Protein AF-A0A7J6QYU4-F1 (afdb_monomer_lite)

Radius of gyration: 23.73 Å; chains: 1; bounding box: 61×59×56 Å

Foldseek 3Di:
DDPVVVVVVVCVVVVLVVCLVVPADCPDDDPSVVVNCCVPPVVLVVVQVVVCVVVVNDSPVNVVSVVVCCCVPQALDCPLQVVLCCCLVVVVVVCVVPVLVPPPDPVHHNVCVVVVVVVSVVVVVVLLCQLPDDLAFDDPVCVVVLLVVQPAPVPQDDWDADPQRRGTARPCWDQDRRHRTIGHVDDHQDSNSSGD

Sequence (196 aa):
MNFFVAVGIYLAVVGFGMAVFLLGKSDGNSVFDRVYRAATEYVPNAIKFVLRILCCGSDRGGVALDSAWNYTCNEANPIVQIVYLSLVVGGYFLYVIFGYPLLPNTYLGEYHKYVGFLVFVLCIYTFAAASITDPGIITKRNVHAISKIYPMDEILFHEKECSTCKQPKPARSKHCSLCNCCVARFDHHCVWINNC

Structure (mmCIF, N/CA/C/O backbone):
data_AF-A0A7J6QYU4-F1
#
_entry.id   AF-A0A7J6QYU4-F1
#
loop_
_atom_site.group_PDB
_atom_site.id
_atom_site.type_symbol
_atom_site.label_atom_id
_atom_site.label_alt_id
_atom_site.label_comp_id
_atom_site.label_asym_id
_atom_site.label_entity_id
_atom_site.label_seq_id
_atom_site.pdbx_PDB_ins_code
_atom_site.Cartn_x
_atom_site.Cartn_y
_atom_site.Cartn_z
_atom_site.occupancy
_atom_site.B_iso_or_equiv
_atom_site.auth_seq_id
_atom_site.auth_comp_id
_atom_site.auth_asym_id
_atom_site.auth_atom_id
_atom_site.pdbx_PDB_model_num
ATOM 1 N N . MET A 1 1 ? 33.508 11.961 -4.824 1.00 68.56 1 MET A N 1
ATOM 2 C CA . MET A 1 1 ? 33.127 10.736 -4.084 1.00 68.56 1 MET A CA 1
ATOM 3 C C . MET A 1 1 ? 32.991 9.611 -5.100 1.00 68.56 1 MET A C 1
ATOM 5 O O . MET A 1 1 ? 32.324 9.831 -6.100 1.00 68.56 1 MET A O 1
ATOM 9 N N . ASN A 1 2 ? 33.681 8.476 -4.927 1.00 92.31 2 ASN A N 1
ATOM 10 C CA . ASN A 1 2 ? 33.598 7.351 -5.873 1.00 92.31 2 ASN A CA 1
ATOM 11 C C . ASN A 1 2 ? 32.141 6.848 -5.939 1.00 92.31 2 ASN A C 1
ATOM 13 O O . ASN A 1 2 ? 31.494 6.759 -4.897 1.00 92.31 2 ASN A O 1
ATOM 17 N N . PHE A 1 3 ? 31.636 6.537 -7.137 1.00 89.31 3 PHE A N 1
ATOM 18 C CA . PHE A 1 3 ? 30.294 5.987 -7.356 1.00 89.31 3 PHE A CA 1
ATOM 19 C C . PHE A 1 3 ? 29.972 4.840 -6.387 1.00 89.31 3 PHE A C 1
ATOM 21 O O . PHE A 1 3 ? 28.932 4.863 -5.736 1.00 89.31 3 PHE A O 1
ATOM 28 N N . PHE A 1 4 ? 30.905 3.906 -6.185 1.00 91.12 4 PHE A N 1
ATOM 29 C CA . PHE A 1 4 ? 30.718 2.789 -5.254 1.00 91.12 4 PHE A CA 1
ATOM 30 C C . PHE A 1 4 ? 30.610 3.228 -3.791 1.00 91.12 4 PHE A C 1
ATOM 32 O O . PHE A 1 4 ? 29.839 2.652 -3.030 1.00 91.12 4 PHE A O 1
ATOM 39 N N . VAL A 1 5 ? 31.335 4.279 -3.401 1.00 93.62 5 VAL A N 1
ATOM 40 C CA . VAL A 1 5 ? 31.237 4.858 -2.052 1.00 93.62 5 VAL A CA 1
ATOM 41 C C . VAL A 1 5 ? 29.887 5.553 -1.874 1.00 93.62 5 VAL A C 1
ATOM 43 O O . VAL A 1 5 ? 29.252 5.383 -0.840 1.00 93.62 5 VAL A O 1
ATOM 46 N N . ALA A 1 6 ? 29.409 6.276 -2.891 1.00 90.50 6 ALA A N 1
ATOM 47 C CA . ALA A 1 6 ? 28.094 6.912 -2.855 1.00 90.50 6 ALA A CA 1
ATOM 48 C C . ALA A 1 6 ? 26.962 5.874 -2.752 1.00 90.50 6 ALA A C 1
ATOM 50 O O . ALA A 1 6 ? 26.068 6.026 -1.922 1.00 90.50 6 ALA A O 1
ATOM 51 N N . VAL A 1 7 ? 27.037 4.793 -3.537 1.00 90.69 7 VAL A N 1
ATOM 52 C CA . VAL A 1 7 ? 26.085 3.672 -3.471 1.00 90.69 7 VAL A CA 1
ATOM 53 C C . VAL A 1 7 ? 26.148 2.980 -2.108 1.00 90.69 7 VAL A C 1
ATOM 55 O O . VAL A 1 7 ? 25.107 2.735 -1.505 1.00 90.69 7 VAL A O 1
ATOM 58 N N . GLY A 1 8 ? 27.348 2.712 -1.585 1.00 93.62 8 GLY A N 1
ATOM 59 C CA . GLY A 1 8 ? 27.522 2.098 -0.267 1.00 93.62 8 GLY A CA 1
ATOM 60 C C . GLY A 1 8 ? 26.913 2.934 0.861 1.00 93.62 8 GLY A C 1
ATOM 61 O O . GLY A 1 8 ? 26.185 2.400 1.695 1.00 93.62 8 GLY A O 1
ATOM 62 N N . ILE A 1 9 ? 27.142 4.252 0.850 1.00 93.12 9 ILE A N 1
ATOM 63 C CA . ILE A 1 9 ? 26.532 5.179 1.815 1.00 93.12 9 ILE A CA 1
ATOM 64 C C . ILE A 1 9 ? 25.008 5.181 1.669 1.00 93.12 9 ILE A C 1
ATOM 66 O O . ILE A 1 9 ? 24.307 5.077 2.671 1.00 93.12 9 ILE A O 1
ATOM 70 N N . TYR A 1 10 ? 24.488 5.259 0.443 1.00 91.19 10 TYR A N 1
ATOM 71 C CA . TYR A 1 10 ? 23.047 5.244 0.195 1.00 91.19 10 TYR A CA 1
ATOM 72 C C . TYR A 1 10 ? 22.385 3.978 0.750 1.00 91.19 10 TYR A C 1
ATOM 74 O O . TYR A 1 10 ? 21.425 4.073 1.514 1.00 91.19 10 TYR A O 1
ATOM 82 N N . LEU A 1 11 ? 22.926 2.799 0.427 1.00 91.75 11 LEU A N 1
ATOM 83 C CA . LEU A 1 11 ? 22.394 1.523 0.907 1.00 91.75 11 LEU A CA 1
ATOM 84 C C . LEU A 1 11 ? 22.469 1.412 2.432 1.00 91.75 11 LEU A C 1
ATOM 86 O O . LEU A 1 11 ? 21.521 0.930 3.047 1.00 91.75 11 LEU A O 1
ATOM 90 N N . ALA A 1 12 ? 23.553 1.889 3.048 1.00 92.56 12 ALA A N 1
ATOM 91 C CA . ALA A 1 12 ? 23.685 1.899 4.501 1.00 92.56 12 ALA A CA 1
ATOM 92 C C . ALA A 1 12 ? 22.648 2.820 5.164 1.00 92.56 12 ALA A C 1
ATOM 94 O O . ALA A 1 12 ? 22.005 2.417 6.130 1.00 92.56 12 ALA A O 1
ATOM 95 N N . VAL A 1 13 ? 22.447 4.031 4.633 1.00 91.19 13 VAL A N 1
ATOM 96 C CA . VAL A 1 13 ? 21.488 5.008 5.176 1.00 91.19 13 VAL A CA 1
ATOM 97 C C . VAL A 1 13 ? 20.051 4.521 5.005 1.00 91.19 13 VAL A C 1
ATOM 99 O O . VAL A 1 13 ? 19.292 4.508 5.974 1.00 91.19 13 VAL A O 1
ATOM 102 N N . VAL A 1 14 ? 19.677 4.085 3.800 1.00 89.56 14 VAL A N 1
ATOM 103 C CA . VAL A 1 14 ? 18.327 3.571 3.522 1.00 89.56 14 VAL A CA 1
ATOM 104 C C . VAL A 1 14 ? 18.070 2.291 4.309 1.00 89.56 14 VAL A C 1
ATOM 106 O O . VAL A 1 14 ? 17.034 2.176 4.960 1.00 89.56 14 VAL A O 1
ATOM 109 N N . GLY A 1 15 ? 19.026 1.361 4.313 1.00 88.62 15 GLY A N 1
ATOM 110 C CA . GLY A 1 15 ? 18.924 0.109 5.057 1.00 88.62 15 GLY A CA 1
ATOM 111 C C . GLY A 1 15 ? 18.778 0.338 6.561 1.00 88.62 15 GLY A C 1
ATOM 112 O O . GLY A 1 15 ? 17.909 -0.267 7.187 1.00 88.62 15 GLY A O 1
ATOM 113 N N . PHE A 1 16 ? 19.561 1.256 7.139 1.00 92.00 16 PHE A N 1
ATOM 114 C CA . PHE A 1 16 ? 19.421 1.627 8.547 1.00 92.00 16 PHE A CA 1
ATOM 115 C C . PHE A 1 16 ? 18.063 2.278 8.830 1.00 92.00 16 PHE A C 1
ATOM 117 O O . PHE A 1 16 ? 17.404 1.900 9.795 1.00 92.00 16 PHE A O 1
ATOM 124 N N . GLY A 1 17 ? 17.607 3.200 7.977 1.00 89.88 17 GLY A N 1
ATOM 125 C CA . GLY A 1 17 ? 16.287 3.821 8.108 1.00 89.88 17 GLY A CA 1
ATOM 126 C C . GLY A 1 17 ? 15.156 2.791 8.088 1.00 89.88 17 GLY A C 1
ATOM 127 O O . GLY A 1 17 ? 14.310 2.788 8.980 1.00 89.88 17 GLY A O 1
ATOM 128 N N . MET A 1 18 ? 15.177 1.859 7.131 1.00 86.62 18 MET A N 1
ATOM 129 C CA . MET A 1 18 ? 14.211 0.757 7.084 1.00 86.62 18 MET A CA 1
ATOM 130 C C . MET A 1 18 ? 14.275 -0.106 8.348 1.00 86.62 18 MET A C 1
ATOM 132 O O . MET A 1 18 ? 13.235 -0.416 8.920 1.00 86.62 18 MET A O 1
ATOM 136 N N . ALA A 1 19 ? 15.475 -0.453 8.822 1.00 88.00 19 ALA A N 1
ATOM 137 C CA . ALA A 1 19 ? 15.639 -1.230 10.049 1.00 88.00 19 ALA A CA 1
ATOM 138 C C . ALA A 1 19 ? 15.063 -0.506 11.278 1.00 88.00 19 ALA A C 1
ATOM 140 O O . ALA A 1 19 ? 14.409 -1.144 12.098 1.00 88.00 19 ALA A O 1
ATOM 141 N N . VAL A 1 20 ? 15.239 0.816 11.386 1.00 93.00 20 VAL A N 1
ATOM 142 C CA . VAL A 1 20 ? 14.640 1.626 12.460 1.00 93.00 20 VAL A CA 1
ATOM 143 C C . VAL A 1 20 ? 13.115 1.528 12.446 1.00 93.00 20 VAL A C 1
ATOM 145 O O . VAL A 1 20 ? 12.528 1.279 13.493 1.00 93.00 20 VAL A O 1
ATOM 148 N N . PHE A 1 21 ? 12.463 1.686 11.291 1.00 88.00 21 PHE A N 1
ATOM 149 C CA . PHE A 1 21 ? 10.996 1.641 11.216 1.00 88.00 21 PHE A CA 1
ATOM 150 C C . PHE A 1 21 ? 10.411 0.225 11.305 1.00 88.00 21 PHE A C 1
ATOM 152 O O . PHE A 1 21 ? 9.268 0.072 11.723 1.00 88.00 21 PHE A O 1
ATOM 159 N N . LEU A 1 22 ? 11.174 -0.808 10.933 1.00 86.00 22 LEU A N 1
ATOM 160 C CA . LEU A 1 22 ? 10.732 -2.203 11.025 1.00 86.00 22 LEU A CA 1
ATOM 161 C C . LEU A 1 22 ? 10.951 -2.815 12.413 1.00 86.00 22 LEU A C 1
ATOM 163 O O . LEU A 1 22 ? 10.164 -3.659 12.835 1.00 86.00 22 LEU A O 1
ATOM 167 N N . LEU A 1 23 ? 12.036 -2.443 13.098 1.00 89.94 23 LEU A N 1
ATOM 168 C CA . LEU A 1 23 ? 12.455 -3.072 14.357 1.00 89.94 23 LEU A CA 1
ATOM 169 C C . LEU A 1 23 ? 12.266 -2.174 15.582 1.00 89.94 23 LEU A C 1
ATOM 171 O O . LEU A 1 23 ? 12.275 -2.686 16.702 1.00 89.94 23 LEU A O 1
ATOM 175 N N . GLY A 1 24 ? 12.132 -0.862 15.385 1.00 91.06 24 GLY A N 1
ATOM 176 C CA . GLY A 1 24 ? 12.000 0.109 16.462 1.00 91.06 24 GLY A CA 1
ATOM 177 C C . GLY A 1 24 ? 10.678 -0.018 17.214 1.00 91.06 24 GLY A C 1
ATOM 178 O O . GLY A 1 24 ? 9.615 -0.221 16.627 1.00 91.06 24 GLY A O 1
ATOM 179 N N . LYS A 1 25 ? 10.753 0.120 18.536 1.00 90.62 25 LYS A N 1
ATOM 180 C CA . LYS A 1 25 ? 9.616 0.085 19.458 1.00 90.62 25 LYS A CA 1
ATOM 181 C C . LYS A 1 25 ? 9.556 1.362 20.286 1.00 90.62 25 LYS A C 1
ATOM 183 O O . LYS A 1 25 ? 10.588 1.912 20.674 1.00 90.62 25 LYS A O 1
ATOM 188 N N . SER A 1 26 ? 8.347 1.806 20.620 1.00 90.81 26 SER A N 1
ATOM 189 C CA . SER A 1 26 ? 8.141 2.990 21.466 1.00 90.81 26 SER A CA 1
ATOM 190 C C . SER A 1 26 ? 8.557 2.763 22.923 1.00 90.81 26 SER A C 1
ATOM 192 O O . SER A 1 26 ? 8.977 3.704 23.588 1.00 90.81 26 SER A O 1
ATOM 194 N N . ASP A 1 27 ? 8.535 1.528 23.420 1.00 91.44 27 ASP A N 1
ATOM 195 C CA . ASP A 1 27 ? 8.868 1.163 24.805 1.00 91.44 27 ASP A CA 1
ATOM 196 C C . ASP A 1 27 ? 10.271 0.544 24.973 1.00 91.44 27 ASP A C 1
ATOM 198 O O . ASP A 1 27 ? 10.720 0.296 26.092 1.00 91.44 27 ASP A O 1
ATOM 202 N N . GLY A 1 28 ? 11.000 0.328 23.875 1.00 91.44 28 GLY A N 1
ATOM 203 C CA . GLY A 1 28 ? 12.321 -0.302 23.892 1.00 91.44 28 GLY A CA 1
ATOM 204 C C . GLY A 1 28 ? 13.477 0.643 24.262 1.00 91.44 28 GLY A C 1
ATOM 205 O O . GLY A 1 28 ? 13.309 1.849 24.451 1.00 91.44 28 GLY A O 1
ATOM 206 N N . ASN A 1 29 ? 14.700 0.119 24.364 1.00 93.94 29 ASN A N 1
ATOM 207 C CA . ASN A 1 29 ? 15.892 0.911 24.721 1.00 93.94 29 ASN A CA 1
ATOM 208 C C . ASN A 1 29 ? 17.098 0.689 23.789 1.00 93.94 29 ASN A C 1
ATOM 210 O O . ASN A 1 29 ? 18.198 1.177 24.063 1.00 93.94 29 ASN A O 1
ATOM 214 N N . SER A 1 30 ? 16.914 -0.035 22.687 1.00 95.12 30 SER A N 1
ATOM 215 C CA . SER A 1 30 ? 17.951 -0.212 21.672 1.00 95.12 30 SER A CA 1
ATOM 216 C C . SER A 1 30 ? 18.231 1.092 20.914 1.00 95.12 30 SER A C 1
ATOM 218 O O . SER A 1 30 ? 17.488 2.073 21.008 1.00 95.12 30 SER A O 1
ATOM 220 N N . VAL A 1 31 ? 19.313 1.107 20.128 1.00 93.38 31 VAL A N 1
ATOM 221 C CA . VAL A 1 31 ? 19.608 2.231 19.224 1.00 93.38 31 VAL A CA 1
ATOM 222 C C . VAL A 1 31 ? 18.448 2.454 18.251 1.00 93.38 31 VAL A C 1
ATOM 224 O O . VAL A 1 31 ? 18.042 3.597 18.053 1.00 93.38 31 VAL A O 1
ATOM 227 N N . PHE A 1 32 ? 17.865 1.378 17.713 1.00 93.81 32 PHE A N 1
ATOM 228 C CA . PHE A 1 32 ? 16.707 1.455 16.822 1.00 93.81 32 PHE A CA 1
ATOM 229 C C . PHE A 1 32 ? 15.504 2.103 17.515 1.00 93.81 32 PHE A C 1
ATOM 231 O O . PHE A 1 32 ? 14.917 3.018 16.952 1.00 93.81 32 PHE A O 1
ATOM 238 N N . ASP A 1 33 ? 15.207 1.722 18.760 1.00 93.69 33 ASP A N 1
ATOM 239 C CA . ASP A 1 33 ? 14.080 2.273 19.535 1.00 93.69 33 ASP A CA 1
ATOM 240 C C . ASP A 1 33 ? 14.244 3.773 19.808 1.00 93.69 33 ASP A C 1
ATOM 242 O O . ASP A 1 33 ? 13.297 4.553 19.710 1.00 93.69 33 ASP A O 1
ATOM 246 N N . ARG A 1 34 ? 15.471 4.206 20.125 1.00 94.88 34 ARG A N 1
ATOM 247 C CA . ARG A 1 34 ? 15.771 5.625 20.367 1.00 94.88 34 ARG A CA 1
ATOM 248 C C . ARG A 1 34 ? 15.612 6.461 19.103 1.00 94.88 34 ARG A C 1
ATOM 250 O O . ARG A 1 34 ? 15.027 7.539 19.174 1.00 94.88 34 ARG A O 1
ATOM 257 N N . VAL A 1 35 ? 16.122 5.978 17.968 1.00 94.69 35 VAL A N 1
ATOM 258 C CA . VAL A 1 35 ? 15.983 6.683 16.684 1.00 94.69 35 VAL A CA 1
ATOM 259 C C . VAL A 1 35 ? 14.524 6.672 16.227 1.00 94.69 35 VAL A C 1
ATOM 261 O O . VAL A 1 35 ? 14.035 7.700 15.764 1.00 94.69 35 VAL A O 1
ATOM 264 N N . TYR A 1 36 ? 13.810 5.563 16.433 1.00 94.31 36 TYR A N 1
ATOM 265 C CA . TYR A 1 36 ? 12.381 5.449 16.161 1.00 94.31 36 TYR A CA 1
ATOM 266 C C . TYR A 1 36 ? 11.588 6.508 16.934 1.00 94.31 36 TYR A C 1
ATOM 268 O O . TYR A 1 36 ? 10.969 7.361 16.306 1.00 94.31 36 TYR A O 1
ATOM 276 N N . ARG A 1 37 ? 11.706 6.564 18.270 1.00 94.62 37 ARG A N 1
ATOM 277 C CA . ARG A 1 37 ? 11.041 7.599 19.086 1.00 94.62 37 ARG A CA 1
ATOM 278 C C . ARG A 1 37 ? 11.448 9.015 18.704 1.00 94.62 37 ARG A C 1
ATOM 280 O O . ARG A 1 37 ? 10.613 9.918 18.691 1.00 94.62 37 ARG A O 1
ATOM 287 N N . ALA A 1 38 ? 12.724 9.233 18.388 1.00 94.44 38 ALA A N 1
ATOM 288 C CA . ALA A 1 38 ? 13.166 10.540 17.924 1.00 94.44 38 ALA A CA 1
ATOM 289 C C . ALA A 1 38 ? 12.401 10.958 16.659 1.00 94.44 38 ALA A C 1
ATOM 291 O O . ALA A 1 38 ? 11.909 12.083 16.596 1.00 94.44 38 ALA A O 1
ATOM 292 N N . ALA A 1 39 ? 12.242 10.043 15.700 1.00 91.81 39 ALA A N 1
ATOM 293 C CA . ALA A 1 39 ? 11.539 10.291 14.447 1.00 91.81 39 ALA A CA 1
ATOM 294 C C . ALA A 1 39 ? 10.010 10.388 14.605 1.00 91.81 39 ALA A C 1
ATOM 296 O O . ALA A 1 39 ? 9.396 11.234 13.958 1.00 91.81 39 ALA A O 1
ATOM 297 N N . THR A 1 40 ? 9.392 9.552 15.443 1.00 91.38 40 THR A N 1
ATOM 298 C CA . THR A 1 40 ? 7.924 9.424 15.528 1.00 91.38 40 THR A CA 1
ATOM 299 C C . THR A 1 40 ? 7.288 10.221 16.662 1.00 91.38 40 THR A C 1
ATOM 301 O O . THR A 1 40 ? 6.091 10.485 16.614 1.00 91.38 40 THR A O 1
ATOM 304 N N . GLU A 1 41 ? 8.052 10.623 17.680 1.00 91.56 41 GLU A N 1
ATOM 305 C CA . GLU A 1 41 ? 7.530 11.334 18.855 1.00 91.56 41 GLU A CA 1
ATOM 306 C C . GLU A 1 41 ? 8.223 12.686 19.052 1.00 91.56 41 GLU A C 1
ATOM 308 O O . GLU A 1 41 ? 7.564 13.728 19.071 1.00 91.56 41 GLU A O 1
ATOM 313 N N . TYR A 1 42 ? 9.554 12.706 19.182 1.00 94.56 42 TYR A N 1
ATOM 314 C CA . TYR A 1 42 ? 10.267 13.925 19.586 1.00 94.56 42 TYR A CA 1
ATOM 315 C C . TYR A 1 42 ? 10.287 14.987 18.486 1.00 94.56 42 TYR A C 1
ATOM 317 O O . TYR A 1 42 ? 9.973 16.145 18.761 1.00 94.56 42 TYR A O 1
ATOM 325 N N . VAL A 1 43 ? 10.610 14.607 17.245 1.00 93.88 43 VAL A N 1
ATOM 326 C CA . VAL A 1 43 ? 10.620 15.533 16.103 1.00 93.88 43 VAL A CA 1
ATOM 327 C C . VAL A 1 43 ? 9.222 16.112 15.841 1.00 93.88 43 VAL A C 1
ATOM 329 O O . VAL A 1 43 ? 9.110 17.340 15.817 1.00 93.88 43 VAL A O 1
ATOM 332 N N . PRO A 1 44 ? 8.140 15.313 15.729 1.00 92.81 44 PRO A N 1
ATOM 333 C CA . PRO A 1 44 ? 6.792 15.857 15.581 1.00 92.81 44 PRO A CA 1
ATOM 334 C C . PRO A 1 44 ? 6.401 16.807 16.717 1.00 92.81 44 PRO A C 1
ATOM 336 O O . PRO A 1 44 ? 5.899 17.897 16.450 1.00 92.81 44 PRO A O 1
ATOM 339 N N . ASN A 1 45 ? 6.685 16.461 17.977 1.00 94.12 45 ASN A N 1
ATOM 340 C CA . ASN A 1 45 ? 6.364 17.330 19.114 1.00 94.12 45 ASN A CA 1
ATOM 341 C C . ASN A 1 45 ? 7.170 18.638 19.113 1.00 94.12 45 ASN A C 1
ATOM 343 O O . ASN A 1 45 ? 6.617 19.696 19.420 1.00 94.12 45 ASN A O 1
ATOM 347 N N . ALA A 1 46 ? 8.444 18.599 18.712 1.00 95.00 46 ALA A N 1
ATOM 348 C CA . ALA A 1 46 ? 9.251 19.802 18.532 1.00 95.00 46 ALA A CA 1
ATOM 349 C C . ALA A 1 46 ? 8.684 20.699 17.418 1.00 95.00 46 ALA A C 1
ATOM 351 O O . ALA A 1 46 ? 8.570 21.910 17.607 1.00 95.00 46 ALA A O 1
ATOM 352 N N . ILE A 1 47 ? 8.250 20.114 16.294 1.00 94.19 47 ILE A N 1
ATOM 353 C CA . ILE A 1 47 ? 7.587 20.852 15.207 1.00 94.19 47 ILE A CA 1
ATOM 354 C C . ILE A 1 47 ? 6.304 21.515 15.719 1.00 94.19 47 ILE A C 1
ATOM 356 O O . ILE A 1 47 ? 6.106 22.707 15.484 1.00 94.19 47 ILE A O 1
ATOM 360 N N . LYS A 1 48 ? 5.458 20.795 16.468 1.00 94.56 48 LYS A N 1
ATOM 361 C CA . LYS A 1 48 ? 4.241 21.371 17.072 1.00 94.56 48 LYS A CA 1
ATOM 362 C C . LYS A 1 48 ? 4.560 22.543 17.995 1.00 94.56 48 LYS A C 1
ATOM 364 O O . LYS A 1 48 ? 3.890 23.570 17.925 1.00 94.56 48 LYS A O 1
ATOM 369 N N . PHE A 1 49 ? 5.587 22.408 18.834 1.00 94.00 49 PHE A N 1
ATOM 370 C CA . PHE A 1 49 ? 6.022 23.473 19.734 1.00 94.00 49 PHE A CA 1
ATOM 371 C C . PHE A 1 49 ? 6.475 24.723 18.965 1.00 94.00 49 PHE A C 1
ATOM 373 O O . PHE A 1 49 ? 6.038 25.831 19.278 1.00 94.00 49 PHE A O 1
ATOM 380 N N . VAL A 1 50 ? 7.281 24.552 17.913 1.00 94.06 50 VAL A N 1
ATOM 381 C CA . VAL A 1 50 ? 7.721 25.658 17.047 1.00 94.06 50 VAL A CA 1
ATOM 382 C C . VAL A 1 50 ? 6.536 26.307 16.331 1.00 94.06 50 VAL A C 1
ATOM 384 O O . VAL A 1 50 ? 6.417 27.531 16.351 1.00 94.06 50 VAL A O 1
ATOM 387 N N . LEU A 1 51 ? 5.624 25.517 15.755 1.00 93.94 51 LEU A N 1
ATOM 388 C CA . LEU A 1 51 ? 4.406 26.030 15.117 1.00 93.94 51 LEU A CA 1
ATOM 389 C C . LEU A 1 51 ? 3.558 26.844 16.097 1.00 93.94 51 LEU A C 1
ATOM 391 O O . LEU A 1 51 ? 3.052 27.902 15.732 1.00 93.94 51 LEU A O 1
ATOM 395 N N . ARG A 1 52 ? 3.453 26.401 17.352 1.00 94.81 52 ARG A N 1
ATOM 396 C CA . ARG A 1 52 ? 2.735 27.137 18.394 1.00 94.81 52 ARG A CA 1
ATOM 397 C C . ARG A 1 52 ? 3.371 28.498 18.681 1.00 94.81 52 ARG A C 1
ATOM 399 O O . ARG A 1 52 ? 2.644 29.478 18.813 1.00 94.81 52 ARG A O 1
ATOM 406 N N . ILE A 1 53 ? 4.703 28.585 18.745 1.00 94.56 53 ILE A N 1
ATOM 407 C CA . ILE A 1 53 ? 5.415 29.865 18.919 1.00 94.56 53 ILE A CA 1
ATOM 408 C C . ILE A 1 53 ? 5.175 30.782 17.713 1.00 94.56 53 ILE A C 1
ATOM 410 O O . ILE A 1 53 ? 4.777 31.934 17.885 1.00 94.56 53 ILE A O 1
ATOM 414 N N . LEU A 1 54 ? 5.379 30.265 16.498 1.00 93.38 54 LEU A N 1
ATOM 415 C CA . LEU A 1 54 ? 5.248 31.035 15.256 1.00 93.38 54 LEU A CA 1
ATOM 416 C C . LEU A 1 54 ? 3.813 31.517 15.009 1.00 93.38 54 LEU A C 1
ATOM 418 O O . LEU A 1 54 ? 3.612 32.594 14.455 1.00 93.38 54 LEU A O 1
ATOM 422 N N . CYS A 1 55 ? 2.813 30.748 15.440 1.00 93.06 55 CYS A N 1
ATOM 423 C CA . CYS A 1 55 ? 1.398 31.087 15.312 1.00 93.06 55 CYS A CA 1
ATOM 424 C C . CYS A 1 55 ? 0.819 31.753 16.574 1.00 93.06 55 CYS A C 1
ATOM 426 O O . CYS A 1 55 ? -0.370 31.594 16.858 1.00 93.06 55 CYS A O 1
ATOM 428 N N . CYS A 1 56 ? 1.637 32.490 17.335 1.00 93.38 56 CYS A N 1
ATOM 429 C CA . CYS A 1 56 ? 1.210 33.301 18.485 1.00 93.38 56 CYS A CA 1
ATOM 430 C C . CYS A 1 56 ? 0.396 32.524 19.539 1.00 93.38 56 CYS A C 1
ATOM 432 O O . CYS A 1 56 ? -0.623 33.001 20.034 1.00 93.38 56 CYS A O 1
ATOM 434 N N . GLY A 1 57 ? 0.824 31.306 19.869 1.00 90.94 57 GLY A N 1
ATOM 435 C CA . GLY A 1 57 ? 0.169 30.443 20.856 1.00 90.94 57 GLY A CA 1
ATOM 436 C C . GLY A 1 57 ? -0.965 29.573 20.302 1.00 90.94 57 GLY A C 1
ATOM 437 O O . GLY A 1 57 ? -1.508 28.759 21.047 1.00 90.94 57 GLY A O 1
ATOM 438 N N . SER A 1 58 ? -1.312 29.708 19.018 1.00 94.56 58 SER A N 1
ATOM 439 C CA . SER A 1 58 ? -2.359 28.916 18.363 1.00 94.56 58 SER A CA 1
ATOM 440 C C . SER A 1 58 ? -1.940 27.461 18.147 1.00 94.56 58 SER A C 1
ATOM 442 O O . SER A 1 58 ? -0.921 27.184 17.515 1.00 94.56 58 SER A O 1
ATOM 444 N N . ASP A 1 59 ? -2.790 26.525 18.572 1.00 92.75 59 ASP A N 1
ATOM 445 C CA . ASP A 1 59 ? -2.562 25.081 18.407 1.00 92.75 59 ASP A CA 1
ATOM 446 C C . ASP A 1 59 ? -3.049 24.534 17.051 1.00 92.75 59 ASP A C 1
ATOM 448 O O . ASP A 1 59 ? -2.907 23.344 16.767 1.00 92.75 59 ASP A O 1
ATOM 452 N N . ARG A 1 60 ? -3.579 25.392 16.164 1.00 92.88 60 ARG A N 1
ATOM 453 C CA . ARG A 1 60 ? -4.107 24.978 14.846 1.00 92.88 60 ARG A CA 1
ATOM 454 C C . ARG A 1 60 ? -3.080 24.214 14.006 1.00 92.88 60 ARG A C 1
ATOM 456 O O . ARG A 1 60 ? -3.438 23.227 13.372 1.00 92.88 60 ARG A O 1
ATOM 463 N N . GLY A 1 61 ? -1.818 24.651 14.017 1.00 92.00 61 G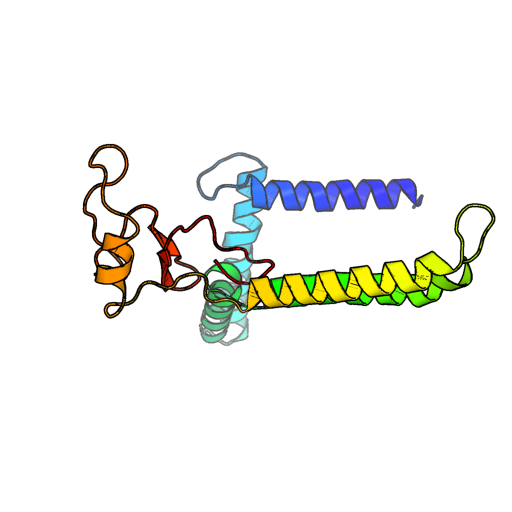LY A N 1
ATOM 464 C CA . GLY A 1 61 ? -0.740 23.977 13.287 1.00 92.00 61 GLY A CA 1
ATOM 465 C C . GLY A 1 61 ? -0.447 22.576 13.829 1.00 92.00 61 GLY A C 1
ATOM 466 O O . GLY A 1 61 ? -0.234 21.650 13.053 1.00 92.00 61 GLY A O 1
ATOM 467 N N . GLY A 1 62 ? -0.507 22.399 15.153 1.00 93.56 62 GLY A N 1
ATOM 468 C CA . GLY A 1 62 ? -0.326 21.091 15.780 1.00 93.56 62 GLY A CA 1
ATOM 469 C C . GLY A 1 62 ? -1.474 20.131 15.480 1.00 93.56 62 GLY A C 1
ATOM 470 O O . GLY A 1 62 ? -1.223 18.991 15.101 1.00 93.56 62 GLY A O 1
ATOM 471 N N . VAL A 1 63 ? -2.719 20.615 15.547 1.00 94.44 63 VAL A N 1
ATOM 472 C CA . VAL A 1 63 ? -3.914 19.832 15.179 1.00 94.44 63 VAL A CA 1
ATOM 473 C C . VAL A 1 63 ? -3.873 19.410 13.709 1.00 94.44 63 VAL A C 1
ATOM 475 O O . VAL A 1 63 ? -4.198 18.270 13.388 1.00 94.44 63 VAL A O 1
ATOM 478 N N . ALA A 1 64 ? -3.445 20.300 12.810 1.00 94.31 64 ALA A N 1
ATOM 479 C CA . ALA A 1 64 ? -3.281 19.966 11.398 1.00 94.31 64 ALA A CA 1
ATOM 480 C C . ALA A 1 64 ? -2.206 18.888 11.184 1.00 94.31 64 ALA A C 1
ATOM 482 O O . ALA A 1 64 ? -2.419 17.976 10.387 1.00 94.31 64 ALA A O 1
ATOM 483 N N . LEU A 1 65 ? -1.088 18.956 11.917 1.00 93.44 65 LEU A N 1
ATOM 484 C CA . LEU A 1 65 ? -0.036 17.939 11.858 1.00 93.44 65 LEU A CA 1
ATOM 485 C C . LEU A 1 65 ? -0.530 16.576 12.365 1.00 93.44 65 LEU A C 1
ATOM 487 O O . LEU A 1 65 ? -0.265 15.566 11.722 1.00 93.44 65 LEU A O 1
ATOM 491 N N . ASP A 1 66 ? -1.275 16.546 13.472 1.00 93.88 66 ASP A N 1
ATOM 492 C CA . ASP A 1 66 ? -1.866 15.309 14.003 1.00 93.88 66 ASP A CA 1
ATOM 493 C C . ASP A 1 66 ? -2.905 14.709 13.061 1.00 93.88 66 ASP A C 1
ATOM 495 O O . ASP A 1 66 ? -2.934 13.498 12.852 1.00 93.88 66 ASP A O 1
ATOM 499 N N . SER A 1 67 ? -3.736 15.556 12.456 1.00 95.12 67 SER A N 1
ATOM 500 C CA . SER A 1 67 ? -4.697 15.134 11.440 1.00 95.12 67 SER A CA 1
ATOM 501 C C . SER A 1 67 ? -3.989 14.532 10.223 1.00 95.12 67 SER A C 1
ATOM 503 O O . SER A 1 67 ? -4.330 13.433 9.792 1.00 95.12 67 SER A O 1
ATOM 505 N N . ALA A 1 68 ? -2.944 15.200 9.722 1.00 93.81 68 ALA A N 1
ATOM 506 C CA . ALA A 1 68 ? -2.139 14.690 8.619 1.00 93.81 68 ALA A CA 1
ATOM 507 C C . ALA A 1 68 ? -1.484 13.348 8.975 1.00 93.81 68 ALA A C 1
ATOM 509 O O . ALA A 1 68 ? -1.577 12.412 8.189 1.00 93.81 68 ALA A O 1
ATOM 510 N N . TRP A 1 69 ? -0.891 13.234 10.168 1.00 92.75 69 TRP A N 1
ATOM 511 C CA . TRP A 1 69 ? -0.282 11.994 10.651 1.00 92.75 69 TRP A CA 1
ATOM 512 C C . TRP A 1 69 ? -1.291 10.845 10.729 1.00 92.75 69 TRP A C 1
ATOM 514 O O . TRP A 1 69 ? -1.022 9.744 10.245 1.00 92.75 69 TRP A O 1
ATOM 524 N N . ASN A 1 70 ? -2.469 11.098 11.304 1.00 93.75 70 ASN A N 1
ATOM 525 C CA . ASN A 1 70 ? -3.528 10.098 11.400 1.00 93.75 70 ASN A CA 1
ATOM 526 C C . ASN A 1 70 ? -3.998 9.643 10.021 1.00 93.75 70 ASN A C 1
ATOM 528 O O . ASN A 1 70 ? -4.040 8.441 9.774 1.00 93.75 70 ASN A O 1
ATOM 532 N N . TYR A 1 71 ? -4.238 10.579 9.104 1.00 94.31 71 TYR A N 1
ATOM 533 C CA . TYR A 1 71 ? -4.612 10.244 7.735 1.00 94.31 71 TYR A CA 1
ATOM 534 C C . TYR A 1 71 ? -3.537 9.403 7.033 1.00 94.31 71 TYR A C 1
ATOM 536 O O . TYR A 1 71 ? -3.857 8.415 6.378 1.00 94.31 71 TYR A O 1
ATOM 544 N N . THR A 1 72 ? -2.255 9.752 7.186 1.00 91.56 72 THR A N 1
ATOM 545 C CA . THR A 1 72 ? -1.163 9.047 6.498 1.00 91.56 72 THR A CA 1
ATOM 546 C C . THR A 1 72 ? -0.849 7.674 7.084 1.00 91.56 72 THR A C 1
ATOM 548 O O . THR A 1 72 ? -0.483 6.772 6.331 1.00 91.56 72 THR A O 1
ATOM 551 N N . CYS A 1 73 ? -0.938 7.514 8.408 1.00 89.00 73 CYS A N 1
ATOM 552 C CA . CYS A 1 73 ? -0.405 6.341 9.110 1.00 89.00 73 CYS A CA 1
ATOM 553 C C . CYS A 1 73 ? -1.477 5.436 9.727 1.00 89.00 73 CYS A C 1
ATOM 555 O O . CYS A 1 73 ? -1.224 4.247 9.908 1.00 89.00 73 CYS A O 1
ATOM 557 N N . ASN A 1 74 ? -2.647 5.982 10.067 1.00 91.12 74 ASN A N 1
ATOM 558 C CA . ASN A 1 74 ? -3.686 5.288 10.834 1.00 91.12 74 ASN A CA 1
ATOM 559 C C . ASN A 1 74 ? -4.995 5.098 10.053 1.00 91.12 74 ASN A C 1
ATOM 561 O O . ASN A 1 74 ? -5.915 4.459 10.562 1.00 91.12 74 ASN A O 1
ATOM 565 N N . GLU A 1 75 ? -5.075 5.604 8.825 1.00 94.31 75 GLU A N 1
ATOM 566 C CA . GLU A 1 75 ? -6.236 5.474 7.949 1.00 94.31 75 GLU A CA 1
ATOM 567 C C . GLU A 1 75 ? -5.822 4.924 6.581 1.00 94.31 75 GLU A C 1
ATOM 569 O O . GLU A 1 75 ? -4.705 5.149 6.107 1.00 94.31 75 GLU A O 1
ATOM 574 N N . ALA A 1 76 ? -6.735 4.199 5.933 1.00 94.56 76 ALA A N 1
ATOM 575 C CA . ALA A 1 76 ? -6.556 3.769 4.552 1.00 94.56 76 ALA A CA 1
ATOM 576 C C . ALA A 1 76 ? -6.514 4.992 3.616 1.00 94.56 76 ALA A C 1
ATOM 578 O O . ALA A 1 76 ? -7.443 5.801 3.584 1.00 94.56 76 ALA A O 1
ATOM 579 N N . ASN A 1 77 ? -5.441 5.127 2.837 1.00 95.12 77 ASN A N 1
ATOM 580 C CA . ASN A 1 77 ? -5.209 6.266 1.955 1.00 95.12 77 ASN A CA 1
ATOM 581 C C . ASN A 1 77 ? -4.372 5.854 0.722 1.00 95.12 77 ASN A C 1
ATOM 583 O O . ASN A 1 77 ? -3.587 4.905 0.785 1.00 95.12 77 ASN A O 1
ATOM 587 N N . PRO A 1 78 ? -4.486 6.565 -0.416 1.00 96.12 78 PRO A N 1
ATOM 588 C CA . PRO A 1 78 ? -3.834 6.163 -1.662 1.00 96.12 78 PRO A CA 1
ATOM 589 C C . PRO A 1 78 ? -2.373 6.625 -1.778 1.00 96.12 78 PRO A C 1
ATOM 591 O O . PRO A 1 78 ? -1.781 6.466 -2.841 1.00 96.12 78 PRO A O 1
ATOM 594 N N . ILE A 1 79 ? -1.760 7.227 -0.752 1.00 94.62 79 ILE A N 1
ATOM 595 C CA . ILE A 1 79 ? -0.441 7.873 -0.898 1.00 94.62 79 ILE A CA 1
ATOM 596 C C . ILE A 1 79 ? 0.627 6.853 -1.302 1.00 94.62 79 ILE A C 1
ATOM 598 O O . ILE A 1 79 ? 1.339 7.053 -2.286 1.00 94.62 79 ILE A O 1
ATOM 602 N N . VAL A 1 80 ? 0.708 5.731 -0.584 1.00 93.12 80 VAL A N 1
ATOM 603 C CA . VAL A 1 80 ? 1.674 4.659 -0.880 1.00 93.12 80 VAL A CA 1
ATOM 604 C C . VAL A 1 80 ? 1.390 4.029 -2.248 1.00 93.12 80 VAL A C 1
ATOM 606 O O . VAL A 1 80 ? 2.315 3.759 -3.013 1.00 93.12 80 VAL A O 1
ATOM 609 N N . GLN A 1 81 ? 0.111 3.877 -2.593 1.00 94.62 81 GLN A N 1
ATOM 610 C CA . GLN A 1 81 ? -0.343 3.386 -3.893 1.00 94.62 81 GLN A CA 1
ATOM 611 C C . GLN A 1 81 ? 0.109 4.306 -5.046 1.00 94.62 81 GLN A C 1
ATOM 613 O O . GLN A 1 81 ? 0.621 3.828 -6.058 1.00 94.62 81 GLN A O 1
ATOM 618 N N . ILE A 1 82 ? -0.020 5.629 -4.884 1.00 95.62 82 ILE A N 1
ATOM 619 C CA . ILE A 1 82 ? 0.415 6.642 -5.859 1.00 95.62 82 ILE A CA 1
ATOM 620 C C . ILE A 1 82 ? 1.935 6.612 -6.025 1.00 95.62 82 ILE A C 1
ATOM 622 O O . ILE A 1 82 ? 2.427 6.646 -7.156 1.00 95.62 82 ILE A O 1
ATOM 626 N N . VAL A 1 83 ? 2.688 6.523 -4.924 1.00 94.12 83 VAL A N 1
ATOM 627 C CA . VAL A 1 83 ? 4.154 6.396 -4.971 1.00 94.12 83 VAL A CA 1
ATOM 628 C C . VAL A 1 83 ? 4.552 5.137 -5.743 1.00 94.12 83 VAL A C 1
ATOM 630 O O . VAL A 1 83 ? 5.374 5.214 -6.655 1.00 94.12 83 VAL A O 1
ATOM 633 N N . TYR A 1 84 ? 3.928 3.997 -5.439 1.00 93.50 84 TYR A N 1
ATOM 634 C CA . TYR A 1 84 ? 4.183 2.736 -6.134 1.00 93.50 84 TYR A CA 1
ATOM 635 C C . TYR A 1 84 ? 3.901 2.834 -7.639 1.00 93.50 84 TYR A C 1
ATOM 637 O O . TYR A 1 84 ? 4.770 2.512 -8.451 1.00 93.50 84 TYR A O 1
ATOM 645 N N . LEU A 1 85 ? 2.729 3.346 -8.025 1.00 95.44 85 LEU A N 1
ATOM 646 C CA . LEU A 1 85 ? 2.370 3.533 -9.433 1.00 95.44 85 LEU A CA 1
ATOM 647 C C . LEU A 1 85 ? 3.330 4.484 -10.151 1.00 95.44 85 LEU A C 1
ATOM 649 O O . LEU A 1 85 ? 3.719 4.216 -11.286 1.00 95.44 85 LEU A O 1
ATOM 653 N N . SER A 1 86 ? 3.762 5.555 -9.484 1.00 95.62 86 SER A N 1
ATOM 654 C CA . SER A 1 86 ? 4.727 6.506 -10.044 1.00 95.62 86 SER A CA 1
ATOM 655 C C . SER A 1 86 ? 6.071 5.834 -10.335 1.00 95.62 86 SER A C 1
ATOM 657 O O . SER A 1 86 ? 6.650 6.054 -11.398 1.00 95.62 86 SER A O 1
ATOM 659 N N . LEU A 1 87 ? 6.547 4.970 -9.431 1.00 94.94 87 LEU A N 1
ATOM 660 C CA . LEU A 1 87 ? 7.781 4.203 -9.623 1.00 94.94 87 LEU A CA 1
ATOM 661 C C . LEU A 1 87 ? 7.652 3.180 -10.756 1.00 94.94 87 LEU A C 1
ATOM 663 O O . LEU A 1 87 ? 8.548 3.084 -11.592 1.00 94.94 87 LEU A O 1
ATOM 667 N N . VAL A 1 88 ? 6.543 2.438 -10.813 1.00 95.81 88 VAL A N 1
ATOM 668 C CA . VAL A 1 88 ? 6.322 1.404 -11.836 1.00 95.81 88 VAL A CA 1
ATOM 669 C C . VAL A 1 88 ? 6.156 2.023 -13.224 1.00 95.81 88 VAL A C 1
ATOM 671 O O . VAL A 1 88 ? 6.855 1.630 -14.159 1.00 95.81 88 VAL A O 1
ATOM 674 N N . VAL A 1 89 ? 5.270 3.013 -13.368 1.00 96.44 89 VAL A N 1
ATOM 675 C CA . VAL A 1 89 ? 5.012 3.677 -14.656 1.00 96.44 89 VAL A CA 1
ATOM 676 C C . VAL A 1 89 ? 6.223 4.500 -15.088 1.00 96.44 89 VAL A C 1
ATOM 678 O O . VAL A 1 89 ? 6.632 4.415 -16.244 1.00 96.44 89 VAL A O 1
ATOM 681 N N . GLY A 1 90 ? 6.837 5.251 -14.170 1.00 96.44 90 GLY A N 1
ATOM 682 C CA . GLY A 1 90 ? 8.041 6.031 -14.453 1.00 96.44 90 GLY A CA 1
ATOM 683 C C . GLY A 1 90 ? 9.229 5.149 -14.839 1.00 96.44 90 GLY A C 1
ATOM 684 O O . GLY A 1 90 ? 9.893 5.415 -15.838 1.00 96.44 90 GLY A O 1
ATOM 685 N N . GLY A 1 91 ? 9.463 4.057 -14.108 1.00 96.25 91 GLY A N 1
ATOM 686 C CA . GLY A 1 91 ? 10.514 3.089 -14.425 1.00 96.25 91 GLY A CA 1
ATOM 687 C C . GLY A 1 91 ? 10.306 2.430 -15.787 1.00 96.25 91 GLY A C 1
ATOM 688 O O . GLY A 1 91 ? 11.248 2.337 -16.576 1.00 96.25 91 GLY A O 1
ATOM 689 N N . TYR A 1 92 ? 9.069 2.043 -16.107 1.00 96.88 92 TYR A N 1
ATOM 690 C CA . TYR A 1 92 ? 8.739 1.502 -17.423 1.00 96.88 92 TYR A CA 1
ATOM 691 C C . TYR A 1 92 ? 8.924 2.541 -18.538 1.00 96.88 92 TYR A C 1
ATOM 693 O O . TYR A 1 92 ? 9.516 2.233 -19.567 1.00 96.88 92 TYR A O 1
ATOM 701 N N . PHE A 1 93 ? 8.504 3.789 -18.324 1.00 97.19 93 PHE A N 1
ATOM 702 C CA . PHE A 1 93 ? 8.710 4.880 -19.279 1.00 97.19 93 PHE A CA 1
ATOM 703 C C . PHE A 1 93 ? 10.198 5.134 -19.565 1.00 97.19 93 PHE A C 1
ATOM 705 O O . PHE A 1 93 ? 10.601 5.229 -20.726 1.00 97.19 93 PHE A O 1
ATOM 712 N N . LEU A 1 94 ? 11.038 5.171 -18.525 1.00 96.81 94 LEU A N 1
ATOM 713 C CA . LEU A 1 94 ? 12.491 5.273 -18.687 1.00 96.81 94 LEU A CA 1
ATOM 714 C C . LEU A 1 94 ? 13.056 4.063 -19.445 1.00 96.81 94 LEU A C 1
ATOM 716 O O . LEU A 1 94 ? 13.892 4.230 -20.332 1.00 96.81 94 LEU A O 1
ATOM 720 N N . TYR A 1 95 ? 12.575 2.853 -19.150 1.00 95.19 95 TYR A N 1
ATOM 721 C CA . TYR A 1 95 ? 12.965 1.652 -19.887 1.00 95.19 95 TYR A CA 1
ATOM 722 C C . TYR A 1 95 ? 12.564 1.713 -21.369 1.00 95.19 95 TYR A C 1
ATOM 724 O O . TYR A 1 95 ? 13.331 1.279 -22.224 1.00 95.19 95 TYR A O 1
ATOM 732 N N . VAL A 1 96 ? 11.418 2.303 -21.706 1.00 95.94 96 VAL A N 1
ATOM 733 C CA . VAL A 1 96 ? 11.028 2.527 -23.106 1.00 95.94 96 VAL A CA 1
ATOM 734 C C . VAL A 1 96 ? 11.984 3.505 -23.797 1.00 95.94 96 VAL A C 1
ATOM 736 O O . VAL A 1 96 ? 12.413 3.236 -24.912 1.00 95.94 96 VAL A O 1
ATOM 739 N N . ILE A 1 97 ? 12.379 4.605 -23.151 1.00 96.62 97 ILE A N 1
ATOM 740 C CA . ILE A 1 97 ? 13.290 5.592 -23.762 1.00 96.62 97 ILE A CA 1
ATOM 741 C C . ILE A 1 97 ? 14.700 5.027 -23.951 1.00 96.62 97 ILE A C 1
ATOM 743 O O . ILE A 1 97 ? 15.293 5.191 -25.014 1.00 96.62 97 ILE A O 1
ATOM 747 N N . PHE A 1 98 ? 15.253 4.393 -22.917 1.00 95.75 98 PHE A N 1
ATOM 748 C CA . PHE A 1 98 ? 16.668 4.014 -22.893 1.00 95.75 98 PHE A CA 1
ATOM 749 C C . PHE A 1 98 ? 16.907 2.541 -23.221 1.00 95.75 98 PHE A C 1
ATOM 751 O O . PHE A 1 98 ? 17.942 2.196 -23.781 1.00 95.75 98 PHE A O 1
ATOM 758 N N . GLY A 1 99 ? 15.966 1.666 -22.872 1.00 94.06 99 GLY A N 1
ATOM 759 C CA . GLY A 1 99 ? 16.076 0.222 -23.057 1.00 94.06 99 GLY A CA 1
ATOM 760 C C . GLY A 1 99 ? 15.585 -0.258 -24.420 1.00 94.06 99 GLY A C 1
ATOM 761 O O . GLY A 1 99 ? 16.253 -1.084 -25.036 1.00 94.06 99 GLY A O 1
ATOM 762 N N . TYR A 1 100 ? 14.460 0.256 -24.935 1.00 95.12 100 TYR A N 1
ATOM 763 C CA . TYR A 1 100 ? 13.921 -0.216 -26.224 1.00 95.12 100 TYR A CA 1
ATOM 764 C C . TYR A 1 100 ? 14.855 0.019 -27.417 1.00 95.12 100 TYR A C 1
ATOM 766 O O . TYR A 1 100 ? 14.900 -0.865 -28.271 1.00 95.12 100 TYR A O 1
ATOM 774 N N . PRO A 1 101 ? 15.615 1.129 -27.509 1.00 95.62 101 PRO A N 1
ATOM 775 C CA . PRO A 1 101 ? 16.594 1.305 -28.584 1.00 95.62 101 PRO A CA 1
ATOM 776 C C . PRO A 1 101 ? 17.735 0.280 -28.566 1.00 95.62 101 PRO A C 1
ATOM 778 O O . PRO A 1 101 ? 18.405 0.102 -29.577 1.00 95.62 101 PRO A O 1
ATOM 781 N N . LEU A 1 102 ? 17.958 -0.403 -27.436 1.00 94.31 102 LEU A N 1
ATOM 782 C CA . LEU A 1 102 ? 18.940 -1.488 -27.309 1.00 94.31 102 LEU A CA 1
ATOM 783 C C . LEU A 1 102 ? 18.383 -2.843 -27.781 1.00 94.31 102 LEU A C 1
ATOM 785 O O . LEU A 1 102 ? 19.078 -3.860 -27.699 1.00 94.31 102 LEU A O 1
ATOM 789 N N . LEU A 1 103 ? 17.126 -2.868 -28.234 1.00 94.38 103 LEU A N 1
ATOM 7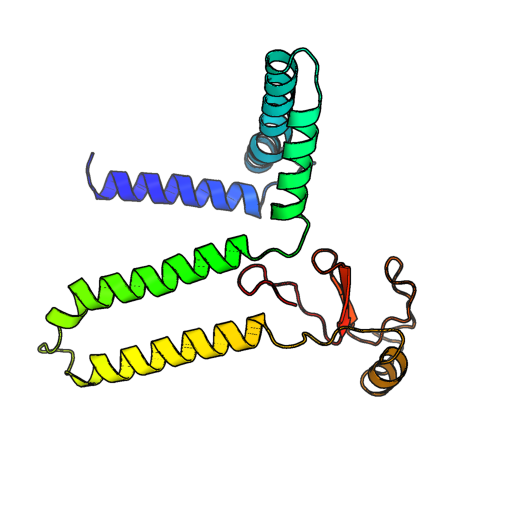90 C CA . LEU A 1 103 ? 16.455 -4.024 -28.809 1.00 94.38 103 LEU A CA 1
ATOM 791 C C . LEU A 1 103 ? 16.189 -3.763 -30.312 1.00 94.38 103 LEU A C 1
ATOM 793 O O . LEU A 1 103 ? 15.682 -2.687 -30.653 1.00 94.38 103 LEU A O 1
ATOM 797 N N . PRO A 1 104 ? 16.520 -4.720 -31.201 1.00 95.56 104 PRO A N 1
ATOM 798 C CA . PRO A 1 104 ? 16.996 -6.059 -30.885 1.00 95.56 104 PRO A CA 1
ATOM 799 C C . PRO A 1 104 ? 18.521 -6.069 -30.743 1.00 95.56 104 PRO A C 1
ATOM 801 O O . PRO A 1 104 ? 19.221 -5.201 -31.261 1.00 95.56 104 PRO A O 1
ATOM 804 N N . ASN A 1 105 ? 19.051 -7.086 -30.076 1.00 94.56 105 ASN A N 1
ATOM 805 C CA . ASN A 1 105 ? 20.489 -7.336 -30.019 1.00 94.56 105 ASN A CA 1
ATOM 806 C C . ASN A 1 105 ? 20.776 -8.840 -30.123 1.00 94.56 105 ASN A C 1
ATOM 808 O O . ASN A 1 105 ? 19.856 -9.648 -30.236 1.00 94.56 105 ASN A O 1
ATOM 812 N N . THR A 1 106 ? 22.053 -9.226 -30.065 1.00 96.31 106 THR A N 1
ATOM 813 C CA . THR A 1 106 ? 22.508 -10.622 -30.191 1.00 96.31 106 THR A CA 1
ATOM 814 C C . THR A 1 106 ? 21.817 -11.591 -29.222 1.00 96.31 106 THR A C 1
ATOM 816 O O . THR A 1 106 ? 21.695 -12.772 -29.533 1.00 96.31 106 THR A O 1
ATOM 819 N N . TYR A 1 107 ? 21.353 -11.110 -28.064 1.00 94.44 107 TYR A N 1
ATOM 820 C CA . TYR A 1 107 ? 20.724 -11.927 -27.024 1.00 94.44 107 TYR A CA 1
ATOM 821 C C . TYR A 1 107 ? 19.195 -11.800 -26.976 1.00 94.44 107 TYR A C 1
ATOM 823 O O . TYR A 1 107 ? 18.532 -12.682 -26.435 1.00 94.44 107 TYR A O 1
ATOM 831 N N . LEU A 1 108 ? 18.618 -10.715 -27.505 1.00 94.81 108 LEU A N 1
ATOM 832 C CA . LEU A 1 108 ? 17.195 -10.397 -27.355 1.00 94.81 108 LEU A CA 1
ATOM 833 C C . LEU A 1 108 ? 16.582 -9.947 -28.684 1.00 94.81 108 LEU A C 1
ATOM 835 O O . LEU A 1 108 ? 16.961 -8.920 -29.244 1.00 94.81 108 LEU A O 1
ATOM 839 N N . GLY A 1 109 ? 15.583 -10.695 -29.158 1.00 95.25 109 GLY A N 1
ATOM 840 C CA . GLY A 1 109 ? 14.814 -10.350 -30.357 1.00 95.25 109 GLY A CA 1
ATOM 841 C C . GLY A 1 109 ? 13.747 -9.274 -30.118 1.00 95.25 109 GLY A C 1
ATOM 842 O O . GLY A 1 109 ? 13.352 -9.015 -28.980 1.00 95.25 109 GLY A O 1
ATOM 843 N N . GLU A 1 110 ? 13.220 -8.707 -31.207 1.00 95.06 110 GLU A N 1
ATOM 844 C CA . GLU A 1 110 ? 12.224 -7.617 -31.191 1.00 95.06 110 GLU A CA 1
ATOM 845 C C . GLU A 1 110 ? 10.929 -7.943 -30.444 1.00 95.06 110 GLU A C 1
ATOM 847 O O . GLU A 1 110 ? 10.285 -7.055 -29.885 1.00 95.06 110 GLU A O 1
ATOM 852 N N . TYR A 1 111 ? 10.551 -9.222 -30.386 1.00 95.56 111 TYR A N 1
ATOM 853 C CA . TYR A 1 111 ? 9.322 -9.658 -29.728 1.00 95.56 111 TYR A CA 1
ATOM 854 C C . TYR A 1 111 ? 9.265 -9.276 -28.240 1.00 95.56 111 TYR A C 1
ATOM 856 O O . TYR A 1 111 ? 8.173 -9.099 -27.700 1.00 95.56 111 TYR A O 1
ATOM 864 N N . HIS A 1 112 ? 10.417 -9.082 -27.585 1.00 94.88 112 HIS A N 1
ATOM 865 C CA . HIS A 1 112 ? 10.480 -8.649 -26.187 1.00 94.88 112 HIS A CA 1
ATOM 866 C C . HIS A 1 112 ? 9.830 -7.281 -25.953 1.00 94.88 112 HIS A C 1
ATOM 868 O O . HIS A 1 112 ? 9.310 -7.054 -24.863 1.00 94.88 112 HIS A O 1
ATOM 874 N N . LYS A 1 113 ? 9.788 -6.396 -26.961 1.00 95.12 113 LYS A N 1
ATOM 875 C CA . LYS A 1 113 ? 9.076 -5.110 -26.861 1.00 95.12 113 LYS A CA 1
ATOM 876 C C . LYS A 1 113 ? 7.579 -5.344 -26.642 1.00 95.12 113 LYS A C 1
ATOM 878 O O . LYS A 1 113 ? 6.999 -4.835 -25.686 1.00 95.12 113 LYS A O 1
ATOM 883 N N . TYR A 1 114 ? 6.974 -6.184 -27.481 1.00 95.50 114 TYR A N 1
ATOM 884 C CA . TYR A 1 114 ? 5.539 -6.475 -27.430 1.00 95.50 114 TYR A CA 1
ATOM 885 C C . TYR A 1 114 ? 5.161 -7.333 -26.222 1.00 95.50 114 TYR A C 1
ATOM 887 O O . TYR A 1 114 ? 4.192 -7.024 -25.531 1.00 95.50 114 TYR A O 1
ATOM 895 N N . VAL A 1 115 ? 5.943 -8.377 -25.930 1.00 95.81 115 VAL A N 1
ATOM 896 C CA . VAL A 1 115 ? 5.713 -9.229 -24.753 1.00 95.81 115 VAL A CA 1
ATOM 897 C C . VAL A 1 115 ? 5.884 -8.419 -23.467 1.00 95.81 115 VAL A C 1
ATOM 899 O O . VAL A 1 115 ? 5.042 -8.505 -22.578 1.00 95.81 115 VAL A O 1
ATOM 902 N N . GLY A 1 116 ? 6.921 -7.581 -23.381 1.00 95.38 116 GLY A N 1
ATOM 903 C CA . GLY A 1 116 ? 7.145 -6.704 -22.234 1.00 95.38 116 GLY A CA 1
ATOM 904 C C . GLY A 1 116 ? 6.008 -5.702 -22.026 1.00 95.38 116 GLY A C 1
ATOM 905 O O . GLY A 1 116 ? 5.565 -5.515 -20.895 1.00 95.38 116 GLY A O 1
ATOM 906 N N . PHE A 1 117 ? 5.490 -5.101 -23.103 1.00 96.75 117 PHE A N 1
ATOM 907 C CA . PHE A 1 117 ? 4.314 -4.228 -23.032 1.00 96.75 117 PHE A CA 1
ATOM 908 C C . PHE A 1 117 ? 3.059 -4.972 -22.563 1.00 96.75 117 PHE A C 1
ATOM 910 O O . PHE A 1 117 ? 2.359 -4.489 -21.674 1.00 96.75 117 PHE A O 1
ATOM 917 N N . LEU A 1 118 ? 2.800 -6.172 -23.091 1.00 97.81 118 LEU A N 1
ATOM 918 C CA . LEU A 1 118 ? 1.668 -6.991 -22.658 1.00 97.81 118 LEU A CA 1
ATOM 919 C C . LEU A 1 118 ? 1.751 -7.324 -21.162 1.00 97.81 118 LEU A C 1
ATOM 921 O O . LEU A 1 118 ? 0.773 -7.139 -20.440 1.00 97.81 118 LEU A O 1
ATOM 925 N N . VAL A 1 119 ? 2.916 -7.776 -20.686 1.00 97.19 119 VAL A N 1
ATOM 926 C CA . VAL A 1 119 ? 3.133 -8.079 -19.262 1.00 97.19 119 VAL A CA 1
ATOM 927 C C . VAL A 1 119 ? 2.931 -6.831 -18.405 1.00 97.19 119 VAL A C 1
ATOM 929 O O . VAL A 1 119 ? 2.262 -6.909 -17.380 1.00 97.19 119 VAL A O 1
ATOM 932 N N . PHE A 1 120 ? 3.439 -5.673 -18.834 1.00 97.81 120 PHE A N 1
ATOM 933 C CA . PHE A 1 120 ? 3.229 -4.412 -18.123 1.00 97.81 120 PHE A CA 1
ATOM 934 C C . PHE A 1 120 ? 1.737 -4.073 -17.985 1.00 97.81 120 PHE A C 1
ATOM 936 O O . PHE A 1 120 ? 1.270 -3.810 -16.876 1.00 97.81 120 PHE A O 1
ATOM 943 N N . VAL A 1 121 ? 0.970 -4.150 -19.077 1.00 98.25 121 VAL A N 1
ATOM 944 C CA . VAL A 1 121 ? -0.482 -3.905 -19.057 1.00 98.25 121 VAL A CA 1
ATOM 945 C C . VAL A 1 121 ? -1.198 -4.889 -18.129 1.00 98.25 121 VAL A C 1
ATOM 947 O O . VAL A 1 121 ? -2.041 -4.470 -17.334 1.00 98.25 121 VAL A O 1
ATOM 950 N N . LEU A 1 122 ? -0.843 -6.176 -18.178 1.00 98.25 122 LEU A N 1
ATOM 951 C CA . LEU A 1 122 ? -1.414 -7.192 -17.291 1.00 98.25 122 LEU A CA 1
ATOM 952 C C . LEU A 1 122 ? -1.100 -6.910 -15.819 1.00 98.25 122 LEU A C 1
ATOM 954 O O . LEU A 1 122 ? -2.005 -7.001 -14.993 1.00 98.25 122 LEU A O 1
ATOM 958 N N . CYS A 1 123 ? 0.129 -6.508 -15.490 1.00 97.50 123 CYS A N 1
ATOM 959 C CA . CYS A 1 123 ? 0.506 -6.134 -14.126 1.00 97.50 123 CYS A CA 1
ATOM 960 C C . CYS A 1 123 ? -0.334 -4.960 -13.609 1.00 97.50 123 CYS A C 1
ATOM 962 O O . CYS A 1 123 ? -0.876 -5.040 -12.504 1.00 97.50 123 CYS A O 1
ATOM 964 N N . ILE A 1 124 ? -0.493 -3.899 -14.412 1.00 97.88 124 ILE A N 1
ATOM 965 C CA . ILE A 1 124 ? -1.333 -2.745 -14.052 1.00 97.88 124 ILE A CA 1
ATOM 966 C C . ILE A 1 124 ? -2.795 -3.171 -13.874 1.00 97.88 124 ILE A C 1
ATOM 968 O O . ILE A 1 124 ? -3.434 -2.764 -12.904 1.00 97.88 124 ILE A O 1
ATOM 972 N N . TYR A 1 125 ? -3.311 -4.030 -14.756 1.00 97.88 125 TYR A N 1
ATOM 973 C CA . TYR A 1 125 ? -4.666 -4.567 -14.643 1.00 97.88 125 TYR A CA 1
ATOM 974 C C . TYR A 1 125 ? -4.863 -5.359 -13.345 1.00 97.88 125 TYR A C 1
ATOM 976 O O . TYR A 1 125 ? -5.799 -5.086 -12.596 1.00 97.88 125 TYR A O 1
ATOM 984 N N . THR A 1 126 ? -3.974 -6.307 -13.037 1.00 97.81 126 THR A N 1
ATOM 985 C CA . THR A 1 126 ? -4.089 -7.118 -11.815 1.00 97.81 126 THR A CA 1
ATOM 986 C C . THR A 1 126 ? -3.915 -6.288 -10.549 1.00 97.81 126 THR A C 1
ATOM 988 O O . THR A 1 126 ? -4.603 -6.539 -9.562 1.00 97.81 126 THR A O 1
ATOM 991 N N . PHE A 1 127 ? -3.047 -5.274 -10.581 1.00 97.88 127 PHE A N 1
ATOM 992 C CA . PHE A 1 127 ? -2.891 -4.323 -9.485 1.00 97.88 127 PHE A CA 1
ATOM 993 C C . PHE A 1 127 ? -4.184 -3.540 -9.251 1.00 97.88 127 PHE A C 1
ATOM 995 O O . PHE A 1 127 ? -4.692 -3.511 -8.133 1.00 97.88 127 PHE A O 1
ATOM 1002 N N . ALA A 1 128 ? -4.762 -2.970 -10.314 1.00 97.50 128 ALA A N 1
ATOM 1003 C CA . ALA A 1 128 ? -6.023 -2.245 -10.227 1.00 97.50 128 ALA A CA 1
ATOM 1004 C C . ALA A 1 128 ? -7.150 -3.148 -9.709 1.00 97.50 128 ALA A C 1
ATOM 1006 O O . ALA A 1 128 ? -7.877 -2.749 -8.804 1.00 97.50 128 ALA A O 1
ATOM 1007 N N . ALA A 1 129 ? -7.253 -4.379 -10.221 1.00 98.06 129 ALA A N 1
ATOM 1008 C CA . ALA A 1 129 ? -8.236 -5.355 -9.764 1.00 98.06 129 ALA A CA 1
ATOM 1009 C C . ALA A 1 129 ? -8.099 -5.641 -8.258 1.00 98.06 129 ALA A C 1
ATOM 1011 O O . ALA A 1 129 ? -9.096 -5.586 -7.539 1.00 98.06 129 ALA A O 1
ATOM 1012 N N . ALA A 1 130 ? -6.881 -5.877 -7.763 1.00 97.50 130 ALA A N 1
ATOM 1013 C CA . ALA A 1 130 ? -6.632 -6.096 -6.337 1.00 97.50 130 ALA A CA 1
ATOM 1014 C C . ALA A 1 130 ? -6.989 -4.866 -5.480 1.00 97.50 130 ALA A C 1
ATOM 1016 O O . ALA A 1 130 ? -7.528 -5.007 -4.385 1.00 97.50 130 ALA A O 1
ATOM 1017 N N . SER A 1 131 ? -6.745 -3.658 -5.991 1.00 97.75 131 SER A N 1
ATOM 1018 C CA . SER A 1 131 ? -7.041 -2.406 -5.289 1.00 97.75 131 SER A CA 1
ATOM 1019 C C . SER A 1 131 ? -8.525 -2.049 -5.196 1.00 97.75 131 SER A C 1
ATOM 1021 O O . SER A 1 131 ? -8.900 -1.330 -4.276 1.00 97.75 131 SER A O 1
ATOM 1023 N N . ILE A 1 132 ? -9.362 -2.494 -6.139 1.00 96.44 132 ILE A N 1
ATOM 1024 C CA . ILE A 1 132 ? -10.774 -2.064 -6.215 1.00 96.44 132 ILE A CA 1
ATOM 1025 C C . ILE A 1 132 ? -11.784 -3.160 -5.871 1.00 96.44 132 ILE A C 1
ATOM 1027 O O . ILE A 1 132 ? -12.967 -2.866 -5.701 1.00 96.44 132 ILE A O 1
ATOM 1031 N N . THR A 1 133 ? -11.356 -4.422 -5.820 1.00 97.69 133 THR A N 1
ATOM 1032 C CA . THR A 1 133 ? -12.256 -5.541 -5.514 1.00 97.69 133 THR A CA 1
ATOM 1033 C C . THR A 1 133 ? -12.718 -5.463 -4.060 1.00 97.69 133 THR A C 1
ATOM 1035 O O . THR A 1 133 ? -11.913 -5.189 -3.175 1.00 97.69 133 THR A O 1
ATOM 1038 N N . ASP A 1 134 ? -14.004 -5.731 -3.805 1.00 96.94 134 ASP A N 1
ATOM 1039 C CA . ASP A 1 134 ? -14.525 -5.843 -2.437 1.00 96.94 134 ASP A CA 1
ATOM 1040 C C . ASP A 1 134 ? -13.746 -6.937 -1.685 1.00 96.94 134 ASP A C 1
ATOM 1042 O O . ASP A 1 134 ? -13.811 -8.106 -2.085 1.00 96.94 134 ASP A O 1
ATOM 1046 N N . PRO A 1 135 ? -13.034 -6.597 -0.595 1.00 96.69 135 PRO A N 1
ATOM 1047 C CA . PRO A 1 135 ? -12.249 -7.568 0.161 1.00 96.69 135 PRO A CA 1
ATOM 1048 C C . PRO A 1 135 ? -13.131 -8.557 0.946 1.00 96.69 135 PRO A C 1
ATOM 1050 O O . PRO A 1 135 ? -12.629 -9.462 1.610 1.00 96.69 135 PRO A O 1
ATOM 1053 N N . GLY A 1 136 ? -14.457 -8.401 0.898 1.00 96.25 136 GLY A N 1
ATOM 1054 C CA . GLY A 1 136 ? -15.420 -9.208 1.636 1.00 96.25 136 GLY A CA 1
ATOM 1055 C C . GLY A 1 136 ? -15.881 -8.497 2.900 1.00 96.25 136 GLY A C 1
ATOM 1056 O O . GLY A 1 136 ? -15.857 -9.085 3.989 1.00 96.25 136 GLY A O 1
ATOM 1057 N N . ILE A 1 137 ? -16.279 -7.226 2.772 1.00 97.50 137 ILE A N 1
ATOM 1058 C CA . ILE A 1 137 ? -16.742 -6.413 3.901 1.00 97.50 137 ILE A CA 1
ATOM 1059 C C . ILE A 1 137 ? -17.988 -7.045 4.542 1.00 97.50 137 ILE A C 1
ATOM 1061 O O . ILE A 1 137 ? -19.013 -7.308 3.906 1.00 97.50 137 ILE A O 1
ATOM 1065 N N . ILE A 1 138 ? -17.918 -7.251 5.854 1.00 97.56 138 ILE A N 1
ATOM 1066 C CA . ILE A 1 138 ? -19.004 -7.793 6.664 1.00 97.56 138 ILE A CA 1
ATOM 1067 C C . ILE A 1 138 ? -19.883 -6.644 7.149 1.00 97.56 138 ILE A C 1
ATOM 1069 O O . ILE A 1 138 ? -19.449 -5.737 7.865 1.00 97.56 138 ILE A O 1
ATOM 1073 N N . THR A 1 139 ? -21.157 -6.728 6.798 1.00 96.81 139 THR A N 1
ATOM 1074 C CA . THR A 1 139 ? -22.213 -5.797 7.177 1.00 96.81 139 THR A CA 1
ATOM 1075 C C . THR A 1 139 ? -23.312 -6.540 7.929 1.00 96.81 139 THR A C 1
ATOM 1077 O O . THR A 1 139 ? -23.486 -7.753 7.789 1.00 96.81 139 THR A O 1
ATOM 1080 N N . LYS A 1 140 ? -24.171 -5.798 8.634 1.00 95.19 140 LYS A N 1
ATOM 1081 C CA . LYS A 1 140 ? -25.354 -6.370 9.303 1.00 95.19 140 LYS A CA 1
ATOM 1082 C C . LYS A 1 140 ? -26.263 -7.167 8.353 1.00 95.19 140 LYS A C 1
ATOM 1084 O O . LYS A 1 140 ? -26.966 -8.066 8.800 1.00 95.19 140 LYS A O 1
ATOM 1089 N N . ARG A 1 141 ? -26.240 -6.853 7.050 1.00 96.12 141 ARG A N 1
ATOM 1090 C CA . ARG A 1 141 ? -27.057 -7.516 6.022 1.00 96.12 141 ARG A CA 1
ATOM 1091 C C . ARG A 1 141 ? -26.500 -8.876 5.604 1.00 96.12 141 ARG A C 1
ATOM 1093 O O . ARG A 1 141 ? -27.281 -9.777 5.328 1.00 96.12 141 ARG A O 1
ATOM 1100 N N . ASN A 1 142 ? -25.175 -9.030 5.544 1.00 96.44 142 ASN A N 1
ATOM 1101 C CA . ASN A 1 142 ? -24.538 -10.246 5.023 1.00 96.44 142 ASN A CA 1
ATOM 1102 C C . ASN A 1 142 ? -23.922 -11.140 6.112 1.00 96.44 142 ASN A C 1
ATOM 1104 O O . ASN A 1 142 ? -23.639 -12.302 5.827 1.00 96.44 142 ASN A O 1
ATOM 1108 N N . VAL A 1 143 ? -23.771 -10.658 7.353 1.00 96.19 143 VAL A N 1
ATOM 1109 C CA . VAL A 1 143 ? -23.091 -11.391 8.437 1.00 96.19 143 VAL A CA 1
ATOM 1110 C C . VAL A 1 143 ? -23.654 -12.798 8.651 1.00 96.19 143 VAL A C 1
ATOM 1112 O O . VAL A 1 143 ? -22.893 -13.752 8.732 1.00 96.19 143 VAL A O 1
ATOM 1115 N N . HIS A 1 144 ? -24.979 -12.962 8.627 1.00 94.75 144 HIS A N 1
ATOM 1116 C CA . HIS A 1 144 ? -25.623 -14.267 8.806 1.00 94.75 144 HIS A CA 1
ATOM 1117 C C . HIS A 1 144 ? -25.334 -15.224 7.644 1.00 94.75 144 HIS A C 1
ATOM 1119 O O . HIS A 1 144 ? -25.164 -16.421 7.858 1.00 94.75 144 HIS A O 1
ATOM 1125 N N . ALA A 1 145 ? -25.275 -14.711 6.411 1.00 96.31 145 ALA A N 1
ATOM 1126 C CA . ALA A 1 145 ? -24.939 -15.516 5.242 1.00 96.31 145 ALA A CA 1
ATOM 1127 C C . ALA A 1 145 ? -23.465 -15.944 5.280 1.00 96.31 145 ALA A C 1
ATOM 1129 O O . ALA A 1 145 ? -23.159 -17.113 5.062 1.00 96.31 145 ALA A O 1
ATOM 1130 N N . ILE A 1 146 ? -22.561 -15.028 5.637 1.00 95.94 146 ILE A N 1
ATOM 1131 C CA . ILE A 1 146 ? -21.124 -15.307 5.746 1.00 95.94 146 ILE A CA 1
ATOM 1132 C C . ILE A 1 146 ? -20.845 -16.307 6.876 1.00 95.94 146 ILE A C 1
ATOM 1134 O O . ILE A 1 146 ? -20.073 -17.241 6.670 1.00 95.94 146 ILE A O 1
ATOM 1138 N N . SER A 1 147 ? -21.507 -16.181 8.031 1.00 95.19 147 SER A N 1
ATOM 1139 C CA . SER A 1 147 ? -21.378 -17.140 9.140 1.00 95.19 147 SER A CA 1
ATOM 1140 C C . SER A 1 147 ? -21.823 -18.557 8.771 1.00 95.19 147 SER A C 1
ATOM 1142 O O . SER A 1 147 ? -21.311 -19.515 9.337 1.00 95.19 147 SER A O 1
ATOM 1144 N N . LYS A 1 148 ? -22.743 -18.719 7.810 1.00 94.50 148 LYS A N 1
ATOM 1145 C CA . LYS A 1 148 ? -23.121 -20.047 7.296 1.00 94.50 148 LYS A CA 1
ATOM 1146 C C . LYS A 1 148 ? -22.055 -20.645 6.377 1.00 94.50 148 LYS A C 1
ATOM 1148 O O . LYS A 1 148 ? -21.886 -21.857 6.365 1.00 94.50 148 LYS A O 1
ATOM 1153 N N . ILE A 1 149 ? -21.352 -19.811 5.608 1.00 94.56 149 ILE A N 1
ATOM 1154 C CA . ILE A 1 149 ? -20.258 -20.246 4.723 1.00 94.56 149 ILE A CA 1
ATOM 1155 C C . ILE A 1 149 ? -19.016 -20.616 5.548 1.00 94.56 149 ILE A C 1
ATOM 1157 O O . ILE A 1 149 ? -18.316 -21.571 5.217 1.00 94.56 149 ILE A O 1
ATOM 1161 N N . TYR A 1 150 ? -18.756 -19.874 6.628 1.00 93.50 150 TYR A N 1
ATOM 1162 C CA . TYR A 1 150 ? -17.636 -20.092 7.544 1.00 93.50 150 TYR A CA 1
ATOM 1163 C C . TYR A 1 150 ? -18.159 -20.368 8.966 1.00 93.50 150 TYR A C 1
ATOM 1165 O O . TYR A 1 150 ? -18.145 -19.453 9.801 1.00 93.50 150 TYR A O 1
ATOM 1173 N N . PRO A 1 151 ? -18.651 -21.594 9.236 1.00 92.94 151 PRO A N 1
ATOM 1174 C CA . PRO A 1 151 ? -19.170 -21.965 10.548 1.00 92.94 151 PRO A CA 1
ATOM 1175 C C . PRO A 1 151 ? -18.055 -22.012 11.599 1.00 92.94 151 PRO A C 1
ATOM 1177 O O . PRO A 1 151 ? -16.879 -22.191 11.273 1.00 92.94 151 PRO A O 1
ATOM 1180 N N . MET A 1 152 ? -18.441 -21.854 12.864 1.00 93.94 152 MET A N 1
ATOM 1181 C CA . MET A 1 152 ? -17.543 -22.067 13.999 1.00 93.94 152 MET A CA 1
ATOM 1182 C C . MET A 1 152 ? -17.219 -23.554 14.135 1.00 93.94 152 MET A C 1
ATOM 1184 O O . MET A 1 152 ? -18.088 -24.400 13.923 1.00 93.94 152 MET A O 1
ATOM 1188 N N . ASP A 1 153 ? -15.967 -23.859 14.465 1.00 93.06 153 ASP A N 1
ATOM 1189 C CA . ASP A 1 153 ? -15.508 -25.227 14.725 1.00 93.06 153 ASP A CA 1
ATOM 1190 C C . ASP A 1 153 ? -15.381 -25.527 16.223 1.00 93.06 153 ASP A C 1
ATOM 1192 O O . ASP A 1 153 ? -15.132 -26.672 16.588 1.00 93.06 153 ASP A O 1
ATOM 1196 N N . GLU A 1 154 ? -15.551 -24.514 17.080 1.00 93.00 154 GLU A N 1
ATOM 1197 C CA . GLU A 1 154 ? -15.389 -24.587 18.535 1.00 93.00 154 GLU A CA 1
ATOM 1198 C C . GLU A 1 15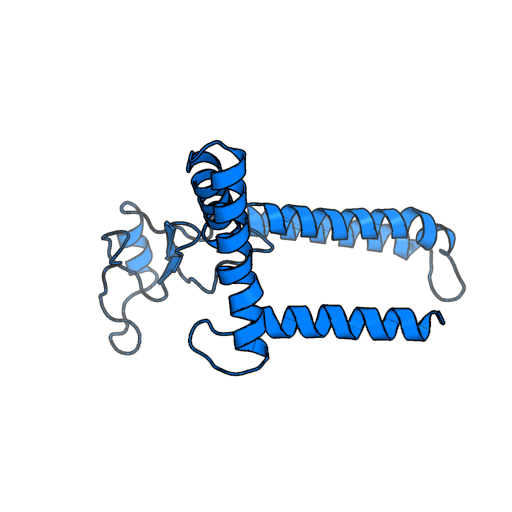4 ? -14.025 -25.145 18.989 1.00 93.00 154 GLU A C 1
ATOM 1200 O O . GLU A 1 154 ? -13.871 -25.592 20.126 1.00 93.00 154 GLU A O 1
ATOM 1205 N N . ILE A 1 155 ? -13.015 -25.089 18.114 1.00 93.31 155 ILE A N 1
ATOM 1206 C CA . ILE A 1 155 ? -11.631 -25.496 18.399 1.00 93.31 155 ILE 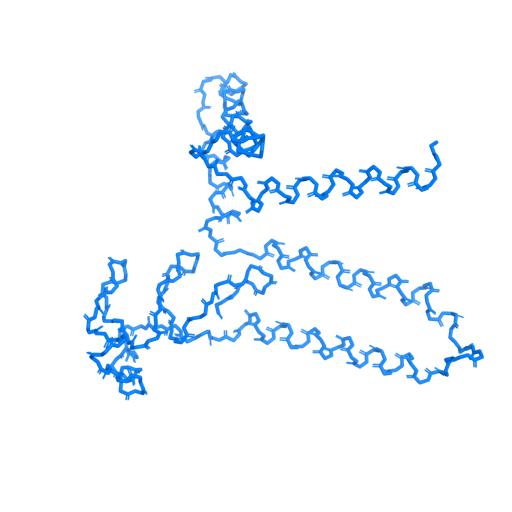A CA 1
ATOM 1207 C C . ILE A 1 155 ? -10.697 -24.306 18.182 1.00 93.31 155 ILE A C 1
ATOM 1209 O O . ILE A 1 155 ? -9.912 -23.945 19.059 1.00 93.31 155 ILE A O 1
ATOM 1213 N N . LEU A 1 156 ? -10.769 -23.697 16.998 1.00 92.00 156 LEU A N 1
ATOM 1214 C CA . LEU A 1 156 ? -9.986 -22.523 16.612 1.00 92.00 156 LEU A CA 1
ATOM 1215 C C . LEU A 1 156 ? -10.857 -21.266 16.582 1.00 92.00 156 LEU A C 1
ATOM 1217 O O . LEU A 1 156 ? -10.384 -20.163 16.887 1.00 92.00 156 LEU A O 1
ATOM 1221 N N . PHE A 1 157 ? -12.125 -21.420 16.204 1.00 93.44 157 PHE A N 1
ATOM 1222 C CA . PHE A 1 157 ? -13.082 -20.340 16.042 1.00 93.44 157 PHE A CA 1
ATOM 1223 C C . PHE A 1 157 ? -14.293 -20.573 16.940 1.00 93.44 157 PHE A C 1
ATOM 1225 O O . PHE A 1 157 ? -15.012 -21.555 16.794 1.00 93.44 157 PHE A O 1
ATOM 1232 N N . HIS A 1 158 ? -14.510 -19.612 17.832 1.00 93.31 158 HIS A N 1
ATOM 1233 C CA . HIS A 1 158 ? -15.645 -19.546 18.743 1.00 93.31 158 HIS A CA 1
ATOM 1234 C C . HIS A 1 158 ? -16.453 -18.287 18.456 1.00 93.31 158 HIS A C 1
ATOM 1236 O O . HIS A 1 158 ? -15.908 -17.297 17.940 1.00 93.31 158 HIS A O 1
ATOM 1242 N N . GLU A 1 159 ? -17.716 -18.292 18.871 1.00 92.06 159 GLU A N 1
ATOM 1243 C CA . GLU A 1 159 ? -18.571 -17.113 18.805 1.00 92.06 159 GLU A CA 1
ATOM 1244 C C . GLU A 1 159 ? -17.918 -15.903 19.486 1.00 92.06 159 GLU A C 1
ATOM 1246 O O . GLU A 1 159 ? -17.572 -15.904 20.669 1.00 92.06 159 GLU A O 1
ATOM 1251 N N . LYS A 1 160 ? -17.716 -14.847 18.697 1.00 93.44 160 LYS A N 1
ATOM 1252 C CA . LYS A 1 160 ? -17.137 -13.580 19.144 1.00 93.44 160 LYS A CA 1
ATOM 1253 C C . LYS A 1 160 ? -17.848 -12.430 18.457 1.00 93.44 160 LYS A C 1
ATOM 1255 O O . LYS A 1 160 ? -18.182 -12.502 17.277 1.00 93.44 160 LYS A O 1
ATOM 1260 N N . GLU A 1 161 ? -17.996 -11.330 19.178 1.00 95.25 161 GLU A N 1
ATOM 1261 C CA . GLU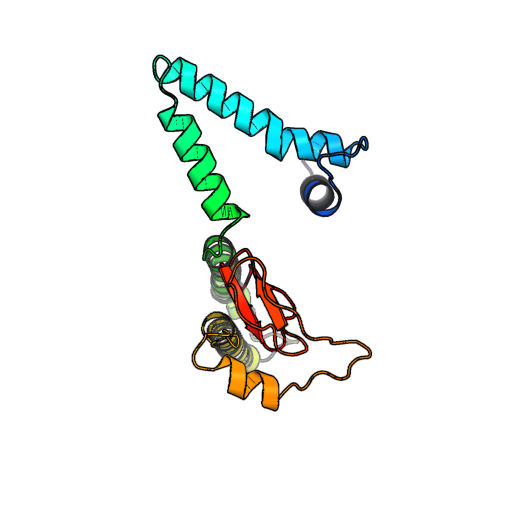 A 1 161 ? -18.447 -10.061 18.616 1.00 95.25 161 GLU A CA 1
ATOM 1262 C C . GLU A 1 161 ? -17.246 -9.152 18.330 1.00 95.25 161 GLU A C 1
ATOM 1264 O O . GLU A 1 161 ? -16.232 -9.170 19.035 1.00 95.25 161 GLU A O 1
ATOM 1269 N N . CYS A 1 162 ? -17.334 -8.339 17.279 1.00 96.94 162 CYS A N 1
ATOM 1270 C CA . CYS A 1 162 ? -16.386 -7.255 17.075 1.00 96.94 162 CYS A CA 1
ATOM 1271 C C . CYS A 1 162 ? -16.681 -6.117 18.057 1.00 96.94 162 CYS A C 1
ATOM 1273 O O . CYS A 1 162 ? -17.731 -5.483 17.977 1.00 96.94 162 CYS A O 1
ATOM 1275 N N . SER A 1 163 ? -15.720 -5.796 18.924 1.00 96.81 163 SER A N 1
ATOM 1276 C CA . SER A 1 163 ? -15.835 -4.700 19.890 1.00 96.81 163 SER A CA 1
ATOM 1277 C C . SER A 1 163 ? -16.053 -3.329 19.242 1.00 96.81 163 SER A C 1
ATOM 1279 O O . SER A 1 163 ? -16.726 -2.499 19.851 1.00 96.81 163 SER A O 1
ATOM 1281 N N . THR A 1 164 ? -15.534 -3.102 18.030 1.00 96.94 164 THR A N 1
ATOM 1282 C CA . THR A 1 164 ? -15.691 -1.847 17.275 1.00 96.94 164 THR A CA 1
ATOM 1283 C C . THR A 1 164 ? -16.999 -1.818 16.484 1.00 96.94 164 THR A C 1
ATOM 1285 O O . THR A 1 164 ? -17.810 -0.916 16.659 1.00 96.94 164 THR A O 1
ATOM 1288 N N . CYS A 1 165 ? -17.244 -2.822 15.634 1.00 96.50 165 CYS A N 1
ATOM 1289 C CA . CYS A 1 165 ? -18.402 -2.836 14.733 1.00 96.50 165 CYS A CA 1
ATOM 1290 C C . CYS A 1 165 ? -19.714 -3.294 15.395 1.00 96.50 165 CYS A C 1
ATOM 1292 O O . CYS A 1 165 ? -20.768 -3.144 14.777 1.00 96.50 165 CYS A O 1
ATOM 1294 N N . LYS A 1 166 ? -19.663 -3.873 16.605 1.00 95.94 166 LYS A N 1
ATOM 1295 C CA . LYS A 1 166 ? -20.824 -4.405 17.348 1.00 95.94 166 LYS A CA 1
ATOM 1296 C C . LYS A 1 166 ? -21.673 -5.372 16.515 1.00 95.94 166 LYS A C 1
ATOM 1298 O O . LYS A 1 166 ? -22.885 -5.219 16.372 1.00 95.94 166 LYS A O 1
ATOM 1303 N N . GLN A 1 167 ? -20.996 -6.327 15.878 1.00 94.06 167 GLN A N 1
ATOM 1304 C CA . GLN A 1 167 ? -21.616 -7.385 15.081 1.00 94.06 167 GLN A CA 1
ATOM 1305 C C . GLN A 1 167 ? -20.877 -8.715 15.276 1.00 94.06 167 GLN A C 1
ATOM 1307 O O . GLN A 1 167 ? -19.676 -8.688 15.589 1.00 94.06 167 GLN A O 1
ATOM 1312 N N . PRO A 1 168 ? -21.551 -9.863 15.063 1.00 94.56 168 PRO A N 1
ATOM 1313 C CA . PRO A 1 168 ? -20.904 -11.167 15.102 1.00 94.56 168 PRO A CA 1
ATOM 1314 C C . PRO A 1 168 ? -19.711 -11.215 14.150 1.00 94.56 168 PRO A C 1
ATOM 1316 O O . PRO A 1 168 ? -19.759 -10.661 13.050 1.00 94.56 168 PRO A O 1
ATOM 1319 N N . LYS A 1 169 ? -18.639 -11.884 14.568 1.00 94.81 169 LYS A N 1
ATOM 1320 C CA . LYS A 1 169 ? -17.477 -12.167 13.729 1.00 94.81 169 LYS A CA 1
ATOM 1321 C C . LYS A 1 169 ? -17.605 -13.589 13.190 1.00 94.81 169 LYS A C 1
ATOM 1323 O O . LYS A 1 169 ? -17.391 -14.514 13.966 1.00 94.81 169 LYS A O 1
ATOM 1328 N N . PRO A 1 170 ? -17.903 -13.788 11.893 1.00 95.88 170 PRO A N 1
ATOM 1329 C CA . PRO A 1 170 ? -17.802 -15.095 11.251 1.00 95.88 170 PRO A CA 1
ATOM 1330 C C . PRO A 1 170 ? -16.410 -15.712 11.434 1.00 95.88 170 PRO A C 1
ATOM 1332 O O . PRO A 1 170 ? -15.426 -14.979 11.628 1.00 95.88 170 PRO A O 1
ATOM 1335 N N . ALA A 1 171 ? -16.295 -17.037 11.318 1.00 96.12 171 ALA A N 1
ATOM 1336 C CA . ALA A 1 171 ? -14.994 -17.693 11.397 1.00 96.12 171 ALA A CA 1
ATOM 1337 C C . ALA A 1 171 ? -14.033 -17.104 10.348 1.00 96.12 171 ALA A C 1
ATOM 1339 O O . ALA A 1 171 ? -14.435 -16.702 9.252 1.00 96.12 171 ALA A O 1
ATOM 1340 N N . ARG A 1 172 ? -12.744 -17.014 10.701 1.00 95.50 172 ARG A N 1
ATOM 1341 C CA . ARG A 1 172 ? -11.681 -16.418 9.863 1.00 95.50 172 ARG A CA 1
ATOM 1342 C C . ARG A 1 172 ? -11.849 -14.922 9.533 1.00 95.50 172 ARG A C 1
ATOM 1344 O O . ARG A 1 172 ? -11.140 -14.423 8.663 1.00 95.50 172 ARG A O 1
ATOM 1351 N N . SER A 1 173 ? -12.744 -14.189 10.200 1.00 96.94 173 SER A N 1
ATOM 1352 C CA . SER A 1 173 ? -12.880 -12.732 10.025 1.00 96.94 173 SER A CA 1
ATOM 1353 C C . SER A 1 173 ? -12.087 -11.919 11.056 1.00 96.94 173 SER A C 1
ATOM 1355 O O . SER A 1 173 ? -11.912 -12.324 12.215 1.00 96.94 173 SER A O 1
ATOM 1357 N N . LYS A 1 174 ? -11.632 -10.723 10.664 1.00 97.00 174 LYS A N 1
ATOM 1358 C CA . LYS A 1 174 ? -11.005 -9.743 11.572 1.00 97.00 174 LYS A CA 1
ATOM 1359 C C . LYS A 1 174 ? -11.506 -8.330 11.272 1.00 97.00 174 LYS A C 1
ATOM 1361 O O . LYS A 1 174 ? -12.070 -8.071 10.215 1.00 97.00 174 LYS A O 1
ATOM 1366 N N . HIS A 1 175 ? -11.346 -7.438 12.245 1.00 98.00 175 HIS A N 1
ATOM 1367 C CA . HIS A 1 175 ? -11.583 -6.010 12.059 1.00 98.00 175 HIS A CA 1
ATOM 1368 C C . HIS A 1 175 ? -10.288 -5.364 11.570 1.00 98.00 175 HIS A C 1
ATOM 1370 O O . HIS A 1 175 ? -9.259 -5.509 12.231 1.00 98.00 175 HIS A O 1
ATOM 1376 N N . CYS A 1 176 ? -10.346 -4.679 10.434 1.00 98.00 176 CYS A N 1
ATOM 1377 C CA . CYS A 1 176 ? -9.266 -3.831 9.961 1.00 98.00 176 CYS A CA 1
ATOM 1378 C C . CYS A 1 176 ? -9.460 -2.431 10.546 1.00 98.00 176 CYS A C 1
ATOM 1380 O O . CYS A 1 176 ? -10.458 -1.781 10.244 1.00 98.00 176 CYS A O 1
ATOM 1382 N N . SER A 1 177 ? -8.515 -1.968 11.367 1.00 96.69 177 SER A N 1
ATOM 1383 C CA . SER A 1 177 ? -8.562 -0.619 11.943 1.00 96.69 177 SER A CA 1
ATOM 1384 C C . SER A 1 177 ? -8.386 0.472 10.886 1.00 96.69 177 SER A C 1
ATOM 1386 O O . SER A 1 177 ? -9.056 1.491 10.977 1.00 96.69 177 SER A O 1
ATOM 1388 N N . LEU A 1 178 ? -7.558 0.233 9.859 1.00 95.81 178 LEU A N 1
ATOM 1389 C CA . LEU A 1 178 ? -7.300 1.195 8.776 1.00 95.81 178 LEU A CA 1
ATOM 1390 C C . LEU A 1 178 ? -8.541 1.438 7.902 1.00 95.81 178 LEU A C 1
ATOM 1392 O O . LEU A 1 178 ? -8.828 2.574 7.541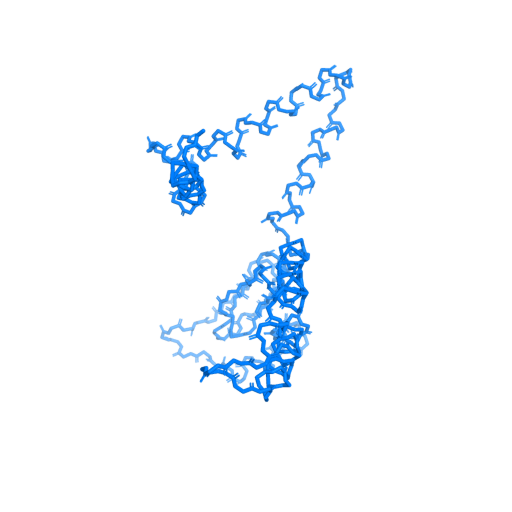 1.00 95.81 178 LEU A O 1
ATOM 1396 N N . CYS A 1 179 ? -9.296 0.379 7.584 1.00 96.12 179 CYS A N 1
ATOM 1397 C CA . CYS A 1 179 ? -10.552 0.468 6.824 1.00 96.12 179 CYS A CA 1
ATOM 1398 C C . CYS A 1 179 ? -11.789 0.679 7.709 1.00 96.12 179 CYS A C 1
ATOM 1400 O O . CYS A 1 179 ? -12.888 0.869 7.191 1.00 96.12 179 CYS A O 1
ATOM 1402 N N . ASN A 1 180 ? -11.630 0.583 9.032 1.00 96.25 180 ASN A N 1
ATOM 1403 C CA . ASN A 1 180 ? -12.700 0.646 10.026 1.00 96.25 180 ASN A CA 1
ATOM 1404 C C . ASN A 1 180 ? -13.894 -0.290 9.724 1.00 96.25 180 ASN A C 1
ATOM 1406 O O . ASN A 1 180 ? -15.066 0.070 9.869 1.00 96.25 180 ASN A O 1
ATOM 1410 N N . CYS A 1 181 ? -13.610 -1.520 9.292 1.00 96.94 181 CYS A N 1
ATOM 1411 C CA . CYS A 1 181 ? -14.629 -2.507 8.939 1.00 96.94 181 CYS A CA 1
ATOM 1412 C C . CYS A 1 181 ? -14.182 -3.938 9.279 1.00 96.94 181 CYS A C 1
ATOM 1414 O O . CYS A 1 181 ? -12.995 -4.228 9.442 1.00 96.94 181 CYS A O 1
ATOM 1416 N N . CYS A 1 182 ? -15.141 -4.854 9.431 1.00 98.06 182 CYS A N 1
ATOM 1417 C CA . CYS A 1 182 ? -14.839 -6.283 9.508 1.00 98.06 182 CYS A CA 1
ATOM 1418 C C . CYS A 1 182 ? -14.752 -6.873 8.103 1.00 98.06 182 CYS A C 1
ATOM 1420 O O . CYS A 1 182 ? -15.618 -6.602 7.279 1.00 98.06 182 CYS A O 1
ATOM 1422 N N . VAL A 1 183 ? -13.753 -7.719 7.865 1.00 98.25 183 VAL A N 1
ATOM 1423 C CA . VAL A 1 183 ? -13.505 -8.363 6.571 1.00 98.25 183 VAL A CA 1
ATOM 1424 C C . VAL A 1 183 ? -13.512 -9.880 6.760 1.00 98.25 183 VAL A C 1
ATOM 1426 O O . VAL A 1 183 ? -12.926 -10.409 7.716 1.00 98.25 183 VAL A O 1
ATOM 1429 N N . ALA A 1 184 ? -14.231 -10.587 5.890 1.00 97.25 184 ALA A N 1
ATOM 1430 C CA . ALA A 1 184 ? -14.276 -12.045 5.876 1.00 97.25 184 ALA A CA 1
ATOM 1431 C C . ALA A 1 184 ? -12.968 -12.621 5.317 1.00 97.25 184 ALA A C 1
ATOM 1433 O O . ALA A 1 184 ? -12.378 -12.047 4.414 1.00 97.25 184 ALA A O 1
ATOM 1434 N N . ARG A 1 185 ? -12.512 -13.770 5.838 1.00 95.75 185 ARG A N 1
ATOM 1435 C CA . ARG A 1 185 ? -11.235 -14.401 5.435 1.00 95.75 185 ARG A CA 1
ATOM 1436 C C . ARG A 1 185 ? -10.031 -13.446 5.463 1.00 95.75 185 ARG A C 1
ATOM 1438 O O . ARG A 1 185 ? -9.115 -13.588 4.661 1.00 95.75 185 ARG A O 1
ATOM 1445 N N . PHE A 1 186 ? -10.035 -12.510 6.405 1.00 97.38 186 PHE A N 1
ATOM 1446 C CA . PHE A 1 186 ? -9.038 -11.454 6.480 1.00 97.38 186 PHE A CA 1
ATOM 1447 C C . PHE A 1 186 ? -7.629 -12.008 6.704 1.00 97.38 186 PHE A C 1
ATOM 1449 O O . PHE A 1 186 ? -7.386 -12.730 7.682 1.00 97.38 186 PHE A O 1
ATOM 1456 N N . ASP A 1 187 ? -6.706 -11.586 5.845 1.00 97.06 187 ASP A N 1
ATOM 1457 C CA . ASP A 1 187 ? -5.274 -11.815 5.999 1.00 97.06 187 ASP A CA 1
ATOM 1458 C C . ASP A 1 187 ? -4.609 -10.582 6.631 1.00 97.06 187 ASP A C 1
ATOM 1460 O O . ASP A 1 187 ? -4.332 -10.579 7.840 1.00 97.06 187 ASP A O 1
ATOM 1464 N N . HIS A 1 188 ? -4.459 -9.509 5.846 1.00 96.50 188 HIS A N 1
ATOM 1465 C CA . HIS A 1 188 ? -3.909 -8.221 6.263 1.00 96.50 188 HIS A CA 1
ATOM 1466 C C . HIS A 1 188 ? -4.441 -7.072 5.392 1.00 96.50 188 HIS A C 1
ATOM 1468 O O . HIS A 1 188 ? -4.916 -7.288 4.289 1.00 96.50 188 HIS A O 1
ATOM 1474 N N . HIS A 1 189 ? -4.315 -5.829 5.863 1.00 96.75 189 HIS A N 1
ATOM 1475 C CA . HIS A 1 189 ? -4.490 -4.660 5.001 1.00 96.75 189 HIS A CA 1
ATOM 1476 C C . HIS A 1 189 ? -3.167 -4.335 4.310 1.00 96.75 189 HIS A C 1
ATOM 1478 O O . HIS A 1 189 ? -2.165 -4.080 4.982 1.00 96.75 189 HIS A O 1
ATOM 1484 N N . CYS A 1 190 ? -3.159 -4.327 2.983 1.00 96.31 190 CYS A N 1
ATOM 1485 C CA . CYS A 1 190 ? -1.976 -4.034 2.193 1.00 96.31 190 CYS A CA 1
ATOM 1486 C C . CYS A 1 190 ? -1.975 -2.566 1.755 1.00 96.31 190 CYS A C 1
ATOM 1488 O O . CYS A 1 190 ? -2.716 -2.164 0.857 1.00 96.31 190 CYS A O 1
ATOM 1490 N N . VAL A 1 191 ? -1.076 -1.774 2.342 1.00 94.50 191 VAL A N 1
ATOM 1491 C CA . VAL A 1 191 ? -0.918 -0.340 2.034 1.00 94.50 191 VAL A CA 1
ATOM 1492 C C . VAL A 1 191 ? -0.531 -0.067 0.574 1.00 94.50 191 VAL A C 1
ATOM 1494 O O . VAL A 1 191 ? -0.817 1.004 0.051 1.00 94.50 191 VAL A O 1
ATOM 1497 N N . TRP A 1 192 ? 0.091 -1.035 -0.111 1.00 94.88 192 TRP A N 1
ATOM 1498 C CA . TRP A 1 192 ? 0.520 -0.892 -1.508 1.00 94.88 192 TRP A CA 1
ATOM 1499 C C . TRP A 1 192 ? -0.643 -0.915 -2.499 1.00 94.88 192 TRP A C 1
ATOM 1501 O O . TRP A 1 192 ? -0.575 -0.246 -3.526 1.00 94.88 192 TRP A O 1
ATOM 1511 N N . ILE A 1 193 ? -1.704 -1.665 -2.186 1.00 96.81 193 ILE A N 1
ATOM 1512 C CA . ILE A 1 193 ? -2.944 -1.703 -2.978 1.00 96.81 193 ILE A CA 1
ATOM 1513 C C . ILE A 1 193 ? -4.080 -0.916 -2.317 1.00 96.81 193 ILE A C 1
ATOM 1515 O O . ILE A 1 193 ? -5.127 -0.772 -2.940 1.00 96.81 193 ILE A O 1
ATOM 1519 N N . ASN A 1 194 ? -3.862 -0.412 -1.095 1.00 97.00 194 ASN A N 1
ATOM 1520 C CA . ASN A 1 194 ? -4.832 0.283 -0.248 1.00 97.00 194 ASN A CA 1
ATOM 1521 C C . ASN A 1 194 ? -6.140 -0.512 -0.054 1.00 97.00 194 ASN A C 1
ATOM 1523 O O . ASN A 1 194 ? -7.237 0.035 -0.151 1.00 97.00 194 ASN A O 1
ATOM 1527 N N . ASN A 1 195 ? -6.016 -1.824 0.175 1.00 97.62 195 ASN A N 1
ATOM 1528 C CA . ASN A 1 195 ? -7.143 -2.748 0.317 1.00 97.62 195 ASN A CA 1
ATOM 1529 C C . ASN A 1 195 ? -6.801 -3.916 1.265 1.00 97.62 195 ASN A C 1
ATOM 1531 O O . ASN A 1 195 ? -5.631 -4.115 1.612 1.00 97.62 195 ASN A O 1
ATOM 1535 N N . CYS A 1 196 ? -7.822 -4.649 1.715 1.00 97.25 196 CYS A N 1
ATOM 1536 C CA . CYS A 1 196 ? -7.702 -5.813 2.607 1.00 97.25 196 CYS A CA 1
ATOM 1537 C C . CYS A 1 196 ? -7.702 -7.165 1.888 1.00 97.25 196 CYS A C 1
ATOM 1539 O O . CYS A 1 196 ? -8.116 -7.219 0.712 1.00 97.25 196 CYS A O 1
#

pLDDT: mean 94.46, std 3.01, range [68.56, 98.25]

Organism: Perkinsus olseni (NCBI:txid32597)

InterPro domains:
  IPR001594 Palmitoyltransferase, DHHC domain [PF01529] (158-196)
  IPR039859 Palmitoyltransferase PFA4/ZDHHC16/ZDHHC20/ERF2-like [PTHR12246] (78-196)

Secondary structure (DSSP, 8-state):
--HHHHHHHHHHHHHHHHHHHHH--SS--SHHHHHHHIIIIIHHHHHHHHHHHHTTT-THHHHHHHHHHHHHHTS--SHHHHHHHHHHHHHHHHIIIIIGGG-SBTTB-THHHHHHHHHHHHHHHHHHHHHHS---EE-TTTHHHHHHHS---SSS----B-TTT-SB--TT-EEETTTTEEETT----BTTTTB-